Protein AF-A0A0S8J6B7-F1 (afdb_monomer)

Structure (mmCIF, N/CA/C/O backbone):
data_AF-A0A0S8J6B7-F1
#
_entry.id   AF-A0A0S8J6B7-F1
#
loop_
_atom_site.group_PDB
_atom_site.id
_atom_site.type_symbol
_atom_site.label_atom_id
_atom_site.label_alt_id
_atom_site.label_comp_id
_atom_site.label_asym_id
_atom_site.label_entity_id
_atom_site.label_seq_id
_atom_site.pdbx_PDB_ins_code
_atom_site.Cartn_x
_atom_site.Cartn_y
_atom_site.Cartn_z
_atom_site.occupancy
_atom_site.B_iso_or_equiv
_atom_site.auth_seq_id
_atom_site.auth_comp_id
_atom_site.auth_asym_id
_atom_site.auth_atom_id
_atom_site.pdbx_PDB_model_num
ATOM 1 N N . MET A 1 1 ? 0.175 25.266 -15.528 1.00 64.94 1 MET A N 1
ATOM 2 C CA . MET A 1 1 ? -0.159 24.863 -14.143 1.00 64.94 1 MET A CA 1
ATOM 3 C C . MET A 1 1 ? -0.024 23.353 -14.041 1.00 64.94 1 MET A C 1
ATOM 5 O O . MET A 1 1 ? -0.430 22.676 -14.978 1.00 64.94 1 MET A O 1
ATOM 9 N N . ALA A 1 2 ? 0.593 22.839 -12.977 1.00 78.06 2 ALA A N 1
ATOM 10 C CA . ALA A 1 2 ? 0.766 21.400 -12.787 1.00 78.06 2 ALA A CA 1
ATOM 11 C C . ALA A 1 2 ? -0.578 20.737 -12.440 1.00 78.06 2 ALA A C 1
ATOM 13 O O . ALA A 1 2 ? -1.339 21.268 -11.633 1.00 78.06 2 ALA A O 1
ATOM 14 N N . ASN A 1 3 ? -0.880 19.595 -13.061 1.00 87.12 3 ASN A N 1
ATOM 15 C CA . ASN A 1 3 ? -2.060 18.803 -12.715 1.00 87.12 3 ASN A CA 1
ATOM 16 C C . ASN A 1 3 ? -1.804 18.072 -11.391 1.00 87.12 3 ASN A C 1
ATOM 18 O O . ASN A 1 3 ? -0.805 17.366 -11.275 1.00 87.12 3 ASN A O 1
ATOM 22 N N . ALA A 1 4 ? -2.705 18.225 -10.422 1.00 89.88 4 ALA A N 1
ATOM 23 C CA . ALA A 1 4 ? -2.655 17.494 -9.160 1.00 89.88 4 ALA A CA 1
ATOM 24 C C . ALA A 1 4 ? -3.497 16.213 -9.247 1.00 89.88 4 ALA A C 1
ATOM 26 O O . ALA A 1 4 ? -4.616 16.231 -9.771 1.00 89.88 4 ALA A O 1
ATOM 27 N N . TYR A 1 5 ? -2.963 15.121 -8.706 1.00 91.81 5 TYR A N 1
ATOM 28 C CA . TYR A 1 5 ? -3.611 13.815 -8.673 1.00 91.81 5 TYR A CA 1
ATOM 29 C C . TYR A 1 5 ? -3.682 13.302 -7.238 1.00 91.81 5 TYR A C 1
ATOM 31 O O . TYR A 1 5 ? -2.745 13.484 -6.465 1.00 91.81 5 TYR A O 1
ATOM 39 N N . THR A 1 6 ? -4.792 12.661 -6.886 1.00 91.69 6 THR A N 1
ATOM 40 C CA . THR A 1 6 ? -4.996 12.027 -5.578 1.00 91.69 6 THR A CA 1
ATOM 41 C C . THR A 1 6 ? -5.448 10.592 -5.789 1.00 91.69 6 THR A C 1
ATOM 43 O O . THR A 1 6 ? -6.327 10.366 -6.623 1.00 91.69 6 THR A O 1
ATOM 46 N N . LEU A 1 7 ? -4.871 9.635 -5.057 1.00 92.19 7 LEU A N 1
ATOM 47 C CA . LEU A 1 7 ? -5.315 8.245 -5.134 1.00 92.19 7 LEU A CA 1
ATOM 48 C C . LEU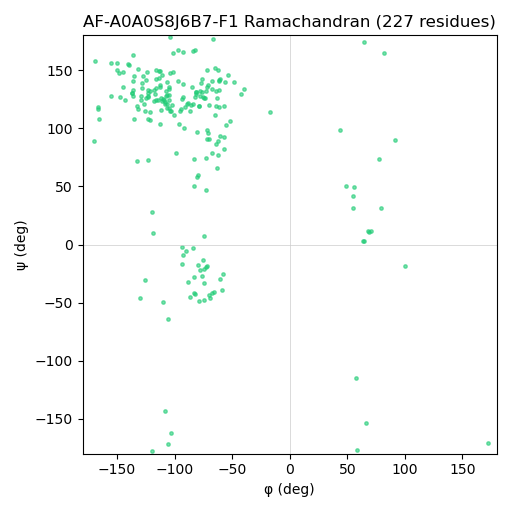 A 1 7 ? -6.779 8.151 -4.684 1.00 92.19 7 LEU A C 1
ATOM 50 O O . LEU A 1 7 ? -7.163 8.756 -3.685 1.00 92.19 7 LEU A O 1
ATOM 54 N N . TYR A 1 8 ? -7.592 7.447 -5.465 1.00 92.12 8 TYR A N 1
ATOM 55 C CA . TYR A 1 8 ? -9.026 7.299 -5.229 1.00 92.12 8 TYR A CA 1
ATOM 56 C C . TYR A 1 8 ? -9.389 5.877 -4.810 1.00 92.12 8 TYR A C 1
ATOM 58 O O . TYR A 1 8 ? -10.090 5.694 -3.815 1.00 92.12 8 TYR A O 1
ATOM 66 N N . ALA A 1 9 ? -8.900 4.893 -5.560 1.00 92.94 9 ALA A N 1
ATOM 67 C CA . ALA A 1 9 ? -9.212 3.491 -5.348 1.00 92.94 9 ALA A CA 1
ATOM 68 C C . ALA A 1 9 ? -8.047 2.597 -5.782 1.00 92.94 9 ALA A C 1
ATOM 70 O O . ALA A 1 9 ? -7.241 2.985 -6.635 1.00 92.94 9 ALA A O 1
ATOM 71 N N . ILE A 1 10 ? -7.998 1.404 -5.200 1.00 93.50 10 ILE A N 1
ATOM 72 C CA . ILE A 1 10 ? -7.139 0.297 -5.621 1.00 93.50 10 ILE A CA 1
ATOM 73 C C . ILE A 1 10 ? -8.072 -0.823 -6.064 1.00 93.50 10 ILE A C 1
ATOM 75 O O . ILE A 1 10 ? -8.946 -1.215 -5.295 1.00 93.50 10 ILE A O 1
ATOM 79 N N . ALA A 1 11 ? -7.915 -1.306 -7.291 1.00 92.38 11 ALA A N 1
ATOM 80 C CA . ALA A 1 11 ? -8.709 -2.398 -7.831 1.00 92.38 11 ALA A CA 1
ATOM 81 C C . ALA A 1 11 ? -7.832 -3.610 -8.126 1.00 92.38 11 ALA A C 1
ATOM 83 O O . ALA A 1 11 ? -6.709 -3.466 -8.613 1.00 92.38 11 ALA A O 1
ATOM 84 N N . VAL A 1 12 ? -8.376 -4.792 -7.867 1.00 91.12 12 VAL A N 1
ATOM 85 C CA . VAL A 1 12 ? -7.768 -6.076 -8.202 1.00 91.12 12 VAL A CA 1
ATOM 86 C C . VAL A 1 12 ? -8.862 -6.943 -8.802 1.00 91.12 12 VAL A C 1
ATOM 88 O O . VAL A 1 12 ? -9.807 -7.330 -8.120 1.00 91.12 12 VAL A O 1
ATOM 91 N N . GLY A 1 13 ? -8.793 -7.173 -10.113 1.00 87.44 13 GLY A N 1
ATOM 92 C CA . GLY A 1 13 ? -9.901 -7.789 -10.840 1.00 87.44 13 GLY A CA 1
ATOM 93 C C . GLY A 1 13 ? -11.200 -6.985 -10.687 1.00 87.44 13 GLY A C 1
ATOM 94 O O . GLY A 1 13 ? -11.295 -5.854 -11.165 1.00 87.44 13 GLY A O 1
ATOM 95 N N . THR A 1 14 ? -12.207 -7.577 -10.042 1.00 86.12 14 THR A N 1
ATOM 96 C CA . THR A 1 14 ? -13.510 -6.940 -9.773 1.00 86.12 14 THR A CA 1
ATOM 97 C C . THR A 1 14 ? -13.598 -6.256 -8.414 1.00 86.12 14 THR A C 1
ATOM 99 O O . THR A 1 14 ? -14.501 -5.443 -8.206 1.00 86.12 14 THR A O 1
ATOM 102 N N . ASP A 1 15 ? -12.689 -6.574 -7.498 1.00 89.81 15 ASP A N 1
ATOM 103 C CA . ASP A 1 15 ? -12.720 -6.064 -6.135 1.00 89.81 15 ASP A CA 1
ATOM 104 C C . ASP A 1 15 ? -12.041 -4.700 -6.071 1.00 89.81 15 ASP A C 1
ATOM 106 O O . ASP A 1 15 ? -10.983 -4.472 -6.663 1.00 89.81 15 ASP A O 1
ATOM 110 N N . VAL A 1 16 ? -12.669 -3.761 -5.363 1.00 91.50 16 VAL A N 1
ATOM 111 C CA . VAL A 1 16 ? -12.216 -2.369 -5.306 1.00 91.50 16 VAL A CA 1
ATOM 112 C C . VAL A 1 16 ? -12.169 -1.890 -3.863 1.00 91.50 16 VAL A C 1
ATOM 114 O O . VAL A 1 16 ? -13.197 -1.734 -3.203 1.00 91.50 16 VAL A O 1
ATOM 117 N N . ILE A 1 17 ? -10.966 -1.560 -3.399 1.00 91.94 17 ILE A N 1
ATOM 118 C CA . ILE A 1 17 ? -10.742 -0.858 -2.138 1.00 91.94 17 ILE A CA 1
ATOM 119 C C . ILE A 1 17 ? -10.901 0.643 -2.385 1.00 91.94 17 ILE A C 1
ATOM 121 O O . ILE A 1 17 ? -10.170 1.255 -3.170 1.00 91.94 17 ILE A O 1
ATOM 125 N N . LYS A 1 18 ? -11.848 1.250 -1.669 1.00 92.00 18 LYS A N 1
ATOM 126 C CA . LYS A 1 18 ? -12.105 2.698 -1.660 1.00 92.00 18 LYS A CA 1
ATOM 127 C C . LYS A 1 18 ? -11.609 3.329 -0.354 1.00 92.00 18 LYS A C 1
ATOM 129 O O . LYS A 1 18 ? -10.949 2.680 0.452 1.00 92.00 18 LYS A O 1
ATOM 134 N N . GLN A 1 19 ? -11.942 4.608 -0.150 1.00 92.44 19 GLN A N 1
ATOM 135 C CA . GLN A 1 19 ? -11.689 5.357 1.092 1.00 92.44 19 GLN A CA 1
ATOM 136 C C . GLN A 1 19 ? -10.215 5.352 1.520 1.00 92.44 19 GLN A C 1
ATOM 138 O O . GLN A 1 19 ? -9.879 5.211 2.695 1.00 92.44 19 GLN A O 1
ATOM 143 N N . ILE A 1 20 ? -9.331 5.523 0.540 1.00 93.50 20 ILE A N 1
ATOM 144 C CA . ILE A 1 20 ? -7.896 5.575 0.786 1.00 93.50 20 ILE A CA 1
ATOM 145 C C . ILE A 1 20 ? -7.545 6.962 1.325 1.00 93.50 20 ILE A C 1
ATOM 147 O O . ILE A 1 20 ? -7.781 7.976 0.666 1.00 93.50 20 ILE A O 1
ATOM 151 N N . SER A 1 21 ? -7.011 7.006 2.543 1.00 92.88 21 SER A N 1
ATOM 152 C CA . SER A 1 21 ? -6.666 8.246 3.242 1.00 92.88 21 SER A CA 1
ATOM 153 C C . SER A 1 21 ? -5.253 8.715 2.913 1.00 92.88 21 SER A C 1
ATOM 155 O O . SER A 1 21 ? -4.990 9.917 2.853 1.00 92.88 21 SER A O 1
ATOM 157 N N . SER A 1 22 ? -4.341 7.776 2.666 1.00 93.38 22 SER A N 1
ATOM 158 C CA . SER A 1 22 ? -2.961 8.073 2.311 1.00 93.38 22 SER A CA 1
ATOM 159 C C . SER A 1 22 ? -2.419 7.049 1.321 1.00 93.38 22 SER A C 1
ATOM 161 O O . SER A 1 22 ? -2.811 5.884 1.325 1.00 93.38 22 SER A O 1
ATOM 163 N N . CYS A 1 23 ? -1.520 7.504 0.451 1.00 94.50 23 CYS A N 1
ATOM 164 C CA . CYS A 1 23 ? -0.735 6.640 -0.414 1.00 94.50 23 CYS A CA 1
ATOM 165 C C . CYS A 1 23 ? 0.655 7.229 -0.585 1.00 94.50 23 CYS A C 1
ATOM 167 O O . CYS A 1 23 ? 0.808 8.422 -0.858 1.00 94.50 23 CYS A O 1
ATOM 169 N N . ARG A 1 24 ? 1.663 6.372 -0.479 1.00 95.06 24 ARG A N 1
ATOM 170 C CA . ARG A 1 24 ? 3.055 6.698 -0.749 1.00 95.06 24 ARG A CA 1
ATOM 171 C C . ARG A 1 24 ? 3.626 5.657 -1.694 1.00 95.06 24 ARG A C 1
ATOM 173 O O . ARG A 1 24 ? 3.544 4.466 -1.425 1.00 95.06 24 ARG A O 1
ATOM 180 N N . ILE A 1 25 ? 4.225 6.137 -2.774 1.00 93.94 25 ILE A N 1
ATOM 181 C CA . ILE A 1 25 ? 4.941 5.309 -3.738 1.00 93.94 25 ILE A CA 1
ATOM 182 C C . ILE A 1 25 ? 6.423 5.594 -3.548 1.00 93.94 25 ILE A C 1
ATOM 184 O O . ILE A 1 25 ? 6.844 6.750 -3.630 1.00 93.94 25 ILE A O 1
ATOM 188 N N . ASP A 1 26 ? 7.189 4.550 -3.271 1.00 94.62 26 ASP A N 1
ATOM 189 C CA . ASP A 1 26 ? 8.642 4.572 -3.293 1.00 94.62 26 ASP A CA 1
ATOM 190 C C . ASP A 1 26 ? 9.106 3.810 -4.539 1.00 94.62 26 ASP A C 1
ATOM 192 O O . ASP A 1 26 ? 8.782 2.630 -4.668 1.00 94.62 26 ASP A O 1
ATOM 196 N N . PRO A 1 27 ? 9.793 4.457 -5.494 1.00 89.00 27 PRO A N 1
ATOM 197 C CA . PRO A 1 27 ? 10.211 3.788 -6.717 1.00 89.00 27 PRO A CA 1
ATOM 198 C C . PRO A 1 27 ? 11.347 2.776 -6.494 1.00 89.00 27 PRO A C 1
ATOM 200 O O . PRO A 1 27 ? 11.558 1.937 -7.366 1.00 89.00 27 PRO A O 1
ATOM 203 N N . GLY A 1 28 ? 12.086 2.848 -5.377 1.00 89.81 28 GLY A N 1
ATOM 204 C CA . GLY A 1 28 ? 13.137 1.875 -5.053 1.00 89.81 28 GLY A CA 1
ATOM 205 C C . GLY A 1 28 ? 14.208 1.706 -6.140 1.00 89.81 28 GLY A C 1
ATOM 206 O O . GLY A 1 28 ? 14.721 0.605 -6.335 1.00 89.81 28 GLY A O 1
ATOM 207 N N . ILE A 1 29 ? 14.506 2.769 -6.897 1.00 90.56 29 ILE A N 1
ATOM 208 C CA . ILE A 1 29 ? 15.448 2.730 -8.022 1.00 90.56 29 ILE A CA 1
ATOM 209 C C . ILE A 1 29 ? 16.881 2.857 -7.502 1.00 90.56 29 ILE A C 1
ATOM 211 O O . ILE A 1 29 ? 17.212 3.822 -6.811 1.00 90.56 29 ILE A O 1
ATOM 215 N N . GLN A 1 30 ? 17.741 1.919 -7.895 1.00 88.44 30 GLN A N 1
ATOM 216 C CA . GLN A 1 30 ? 19.188 1.999 -7.700 1.00 88.44 30 GLN A CA 1
ATOM 217 C C . GLN A 1 30 ? 19.877 2.210 -9.046 1.00 88.44 30 GLN A C 1
ATOM 219 O O . GLN A 1 30 ? 19.685 1.430 -9.980 1.00 88.44 30 GLN A O 1
ATOM 224 N N . GLU A 1 31 ? 20.684 3.261 -9.143 1.00 91.69 31 GLU A N 1
ATOM 225 C CA . GLU A 1 31 ? 21.453 3.596 -10.339 1.00 91.69 31 GLU A CA 1
ATOM 226 C C . GLU A 1 31 ? 22.928 3.243 -10.132 1.00 91.69 31 GLU A C 1
ATOM 228 O O . GLU A 1 31 ? 23.514 3.529 -9.086 1.00 91.69 31 GLU A O 1
ATOM 233 N N . MET A 1 32 ? 23.527 2.624 -11.144 1.00 92.12 32 MET A N 1
ATOM 234 C CA . MET A 1 32 ? 24.956 2.388 -11.234 1.00 92.12 32 MET A CA 1
ATOM 235 C C . MET A 1 32 ? 25.552 3.402 -12.200 1.00 92.12 32 MET A C 1
ATOM 237 O O . MET A 1 32 ? 25.209 3.442 -13.382 1.00 92.12 32 MET A O 1
ATOM 241 N N . LEU A 1 33 ? 26.476 4.200 -11.677 1.00 90.38 33 LEU A N 1
ATOM 242 C CA . LEU A 1 33 ? 27.240 5.178 -12.432 1.00 90.38 33 LEU A CA 1
ATOM 243 C C . LEU A 1 33 ? 28.691 4.707 -12.486 1.00 90.38 33 LEU A C 1
ATOM 245 O O . LEU A 1 33 ? 29.290 4.426 -11.447 1.00 90.38 33 LEU A O 1
ATOM 249 N N . VAL A 1 34 ? 29.247 4.602 -13.689 1.00 94.00 34 VAL A N 1
ATOM 250 C CA . VAL A 1 34 ? 30.650 4.239 -13.908 1.00 94.00 34 VAL A CA 1
ATOM 251 C C . VAL A 1 34 ? 31.314 5.339 -14.730 1.00 94.00 34 VAL A C 1
ATOM 253 O O . VAL A 1 34 ? 30.826 5.710 -15.801 1.00 94.00 34 VAL A O 1
ATOM 256 N N . SER A 1 35 ? 32.435 5.851 -14.226 1.00 92.75 35 SER A N 1
ATOM 257 C CA . SER A 1 35 ? 33.303 6.802 -14.919 1.00 92.75 35 SER A CA 1
ATOM 258 C C . SER A 1 35 ? 34.665 6.177 -15.227 1.00 92.75 35 SER A C 1
ATOM 260 O O . SER A 1 35 ? 35.188 5.372 -14.453 1.00 92.75 35 SER A O 1
ATOM 262 N N . GLY A 1 36 ? 35.216 6.524 -16.392 1.00 89.31 36 GLY A N 1
ATOM 263 C CA . GLY A 1 36 ? 36.561 6.143 -16.819 1.00 89.31 36 GLY A CA 1
ATOM 264 C C . GLY A 1 36 ? 37.646 7.079 -16.276 1.00 89.31 36 GLY A C 1
ATOM 265 O O . GLY A 1 36 ? 37.357 8.167 -15.771 1.00 89.31 36 GLY A O 1
ATOM 266 N N . ASP A 1 37 ? 38.908 6.650 -16.388 1.00 84.38 37 ASP A N 1
ATOM 267 C CA . ASP A 1 37 ? 40.091 7.354 -15.879 1.00 84.38 37 ASP A CA 1
ATOM 268 C C . ASP A 1 37 ? 40.142 8.820 -16.341 1.00 84.38 37 ASP A C 1
ATOM 270 O O . ASP A 1 37 ? 40.489 9.125 -17.482 1.00 84.38 37 ASP A O 1
ATOM 274 N N . SER A 1 38 ? 39.858 9.734 -15.405 1.00 79.94 38 SER A N 1
ATOM 275 C CA . SER A 1 38 ? 39.851 11.200 -15.548 1.00 79.94 38 SER A CA 1
ATOM 276 C C . SER A 1 38 ? 38.728 11.827 -16.385 1.00 79.94 38 SER A C 1
ATOM 278 O O . SER A 1 38 ? 38.770 13.033 -16.638 1.00 79.94 38 SER A O 1
ATOM 280 N N . SER A 1 39 ? 37.689 11.067 -16.744 1.00 86.62 39 SER A N 1
ATOM 281 C CA . SER A 1 39 ? 36.483 11.666 -17.322 1.00 86.62 39 SER A CA 1
ATOM 282 C C . SER A 1 39 ? 35.753 12.517 -16.278 1.00 86.62 39 SER A C 1
ATOM 284 O O . SER A 1 39 ? 35.566 12.101 -15.133 1.00 86.62 39 SER A O 1
ATOM 286 N N . LEU A 1 40 ? 35.341 13.723 -16.676 1.00 86.12 40 LEU A N 1
ATOM 287 C CA . LEU A 1 40 ? 34.487 14.595 -15.862 1.00 86.12 40 LEU A CA 1
ATOM 288 C C . LEU A 1 40 ? 33.030 14.100 -15.824 1.00 86.12 40 LEU A C 1
ATOM 290 O O . LEU A 1 40 ? 32.309 14.434 -14.886 1.00 86.12 40 LEU A O 1
ATOM 294 N N . ASP A 1 41 ? 32.631 13.289 -16.808 1.00 92.19 41 ASP A N 1
ATOM 295 C CA . ASP A 1 41 ? 31.280 12.756 -16.968 1.00 92.19 41 ASP A CA 1
ATOM 296 C C . ASP A 1 41 ? 31.257 11.228 -16.784 1.00 92.19 41 ASP A C 1
ATOM 298 O O . ASP A 1 41 ? 32.217 10.524 -17.117 1.00 92.19 41 ASP A O 1
ATOM 302 N N . ASN A 1 42 ? 30.138 10.697 -16.283 1.00 88.62 42 ASN A N 1
ATOM 303 C CA . ASN A 1 42 ? 29.918 9.252 -16.222 1.00 88.62 42 ASN A CA 1
ATOM 304 C C . ASN A 1 42 ? 29.709 8.711 -17.640 1.00 88.62 42 ASN A C 1
ATOM 306 O O . ASN A 1 42 ? 28.769 9.102 -18.329 1.00 88.62 42 ASN A O 1
ATOM 310 N N . GLU A 1 43 ? 30.574 7.795 -18.066 1.00 91.31 43 GLU A N 1
ATOM 311 C CA . GLU A 1 43 ? 30.507 7.187 -19.399 1.00 91.31 43 GLU A CA 1
ATOM 312 C C .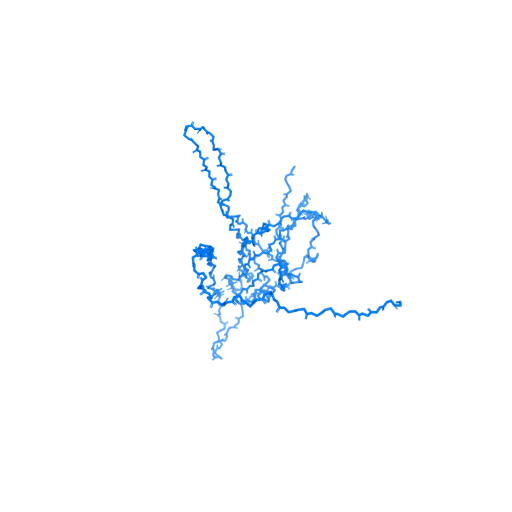 GLU A 1 43 ? 29.420 6.110 -19.481 1.00 91.31 43 GLU A C 1
ATOM 314 O O . GLU A 1 43 ? 28.921 5.794 -20.562 1.00 91.31 43 GLU A O 1
ATOM 319 N N . HIS A 1 44 ? 29.027 5.553 -18.336 1.00 91.12 44 HIS A N 1
ATOM 320 C CA . HIS A 1 44 ? 27.959 4.576 -18.245 1.00 91.12 44 HIS A CA 1
ATOM 321 C C . HIS A 1 44 ? 27.043 4.889 -17.065 1.00 91.12 44 HIS A C 1
ATOM 323 O O . HIS A 1 44 ? 27.491 5.028 -15.926 1.00 91.12 44 HIS A O 1
ATOM 329 N N . ALA A 1 45 ? 25.748 4.955 -17.354 1.00 93.31 45 ALA A N 1
ATOM 330 C CA . ALA A 1 45 ? 24.681 5.002 -16.372 1.00 93.31 45 ALA A CA 1
ATOM 331 C C . ALA A 1 45 ? 23.711 3.861 -16.683 1.00 93.31 45 ALA A C 1
ATOM 333 O O . ALA A 1 45 ? 23.248 3.722 -17.819 1.00 93.31 45 ALA A O 1
ATOM 334 N N . SER A 1 46 ? 23.426 3.020 -15.695 1.00 92.81 46 SER A N 1
ATOM 335 C CA . SER A 1 46 ? 22.435 1.952 -15.815 1.00 92.81 46 SER A CA 1
ATOM 336 C C . SER A 1 46 ? 21.609 1.816 -14.543 1.00 92.81 46 SER A C 1
ATOM 338 O O . SER A 1 46 ? 22.037 2.178 -13.451 1.00 92.81 46 SER A O 1
ATOM 340 N N . LEU A 1 47 ? 20.391 1.297 -14.684 1.00 88.62 47 LEU A N 1
ATOM 341 C CA . LEU A 1 47 ? 19.525 0.979 -13.553 1.00 88.62 47 LEU A CA 1
ATOM 342 C C . LEU A 1 47 ? 19.877 -0.429 -13.075 1.00 88.62 47 LEU A C 1
ATOM 344 O O . LEU A 1 47 ? 19.708 -1.392 -13.820 1.00 88.62 47 LEU A O 1
ATOM 348 N N . GLN A 1 48 ? 20.393 -0.538 -11.854 1.00 87.88 48 GLN A N 1
ATOM 349 C CA . GLN A 1 48 ? 20.867 -1.798 -11.290 1.00 87.88 48 GLN A CA 1
ATOM 350 C C . GLN A 1 48 ? 19.706 -2.664 -10.798 1.00 87.88 48 GLN A C 1
ATOM 352 O O . GLN A 1 48 ? 19.633 -3.844 -11.135 1.00 87.88 48 GLN A O 1
ATOM 357 N N . THR A 1 49 ? 18.797 -2.067 -10.027 1.00 85.75 49 THR A N 1
ATOM 358 C CA . THR A 1 49 ? 17.624 -2.747 -9.468 1.00 85.75 49 THR A CA 1
ATOM 359 C C . THR A 1 49 ? 16.472 -1.753 -9.341 1.00 85.75 49 THR A C 1
ATOM 361 O O . THR A 1 49 ? 16.689 -0.560 -9.107 1.00 85.75 49 THR A O 1
ATOM 364 N N . GLN A 1 50 ? 15.247 -2.247 -9.501 1.00 88.81 50 GLN A N 1
ATOM 365 C CA . GLN A 1 50 ? 14.019 -1.521 -9.195 1.00 88.81 50 GLN A CA 1
ATOM 366 C C . GLN A 1 50 ? 13.190 -2.376 -8.235 1.00 88.81 50 GLN A C 1
ATOM 368 O O . GLN A 1 50 ? 12.742 -3.457 -8.615 1.00 88.81 50 GLN A O 1
ATOM 373 N N . GLU A 1 51 ? 12.988 -1.893 -7.010 1.00 90.19 51 GLU A N 1
ATOM 374 C CA . GLU A 1 51 ? 12.134 -2.534 -5.998 1.00 90.19 51 GLU A CA 1
ATOM 375 C C . GLU A 1 51 ? 11.053 -1.549 -5.535 1.00 90.19 51 GLU A C 1
ATOM 377 O O . GLU A 1 51 ? 11.148 -0.988 -4.439 1.00 90.19 51 GLU A O 1
ATOM 382 N N . PRO A 1 52 ? 10.042 -1.259 -6.371 1.00 93.62 52 PRO A N 1
ATOM 383 C CA . PRO A 1 52 ? 9.036 -0.293 -5.991 1.00 93.62 52 PRO A CA 1
ATOM 384 C C . PRO A 1 52 ? 8.131 -0.839 -4.886 1.00 93.62 52 PRO A C 1
ATOM 386 O O . PRO A 1 52 ? 7.654 -1.976 -4.938 1.00 93.62 52 PRO A O 1
ATOM 389 N N . ILE A 1 53 ? 7.839 0.016 -3.910 1.00 94.31 53 ILE A N 1
ATOM 390 C CA . ILE A 1 53 ? 6.933 -0.279 -2.802 1.00 94.31 53 ILE A CA 1
ATOM 391 C C . ILE A 1 53 ? 5.830 0.772 -2.786 1.00 94.31 53 ILE A C 1
ATOM 393 O O . ILE A 1 53 ? 6.092 1.978 -2.739 1.00 94.31 53 ILE A O 1
ATOM 397 N N . VAL A 1 54 ? 4.580 0.321 -2.769 1.00 95.38 54 VAL A N 1
ATOM 398 C CA . VAL A 1 54 ? 3.417 1.185 -2.577 1.00 95.38 54 VAL A CA 1
ATOM 399 C C . VAL A 1 54 ? 2.817 0.914 -1.207 1.00 95.38 54 VAL A C 1
ATOM 401 O O . VAL A 1 54 ? 2.475 -0.214 -0.875 1.00 95.38 54 VAL A O 1
ATOM 404 N N . ARG A 1 55 ? 2.679 1.959 -0.396 1.00 95.81 55 ARG A N 1
ATOM 405 C CA . ARG A 1 55 ? 2.024 1.901 0.915 1.00 95.81 55 ARG A CA 1
ATOM 406 C C . ARG A 1 55 ? 0.751 2.711 0.868 1.00 95.81 55 ARG A C 1
ATOM 408 O O . ARG A 1 55 ? 0.770 3.834 0.362 1.00 95.81 55 ARG A O 1
ATOM 415 N N . PHE A 1 56 ? -0.325 2.175 1.419 1.00 96.19 56 PHE A N 1
ATOM 416 C CA . PHE A 1 56 ? -1.600 2.871 1.490 1.00 96.19 56 PHE A CA 1
ATOM 417 C C . PHE A 1 56 ? -2.287 2.610 2.826 1.00 96.19 56 PHE A C 1
ATOM 419 O O . PHE A 1 56 ? -2.069 1.581 3.460 1.00 96.19 56 PHE A O 1
ATOM 426 N N . THR A 1 57 ? -3.148 3.542 3.220 1.00 96.25 57 THR A N 1
ATOM 427 C CA . THR A 1 57 ? -4.000 3.414 4.406 1.00 96.25 57 THR A CA 1
ATOM 428 C C . THR A 1 57 ? -5.451 3.563 3.977 1.00 96.25 57 THR A C 1
ATOM 430 O O . THR A 1 57 ? -5.781 4.502 3.248 1.00 96.25 57 THR A O 1
ATOM 433 N N . THR A 1 58 ? -6.332 2.672 4.426 1.00 95.31 58 THR A N 1
ATOM 434 C CA . THR A 1 58 ? -7.773 2.740 4.131 1.00 95.31 58 THR A CA 1
ATOM 435 C C . THR A 1 58 ? -8.622 2.574 5.388 1.00 95.31 58 THR A C 1
ATOM 437 O O . THR A 1 58 ? -8.212 1.925 6.348 1.00 95.31 58 THR A O 1
ATOM 440 N N . THR A 1 59 ? -9.812 3.178 5.385 1.00 95.75 59 THR A N 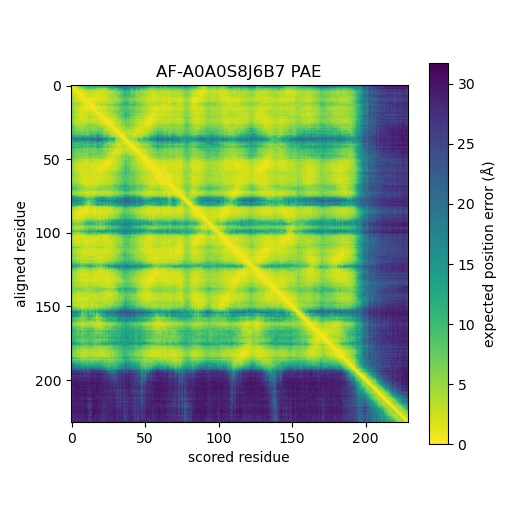1
ATOM 441 C CA . THR A 1 59 ? -10.850 2.952 6.408 1.00 95.75 59 THR A CA 1
ATOM 442 C C . THR A 1 59 ? -11.838 1.849 6.015 1.00 95.75 59 THR A C 1
ATOM 444 O O . THR A 1 59 ? -12.660 1.444 6.835 1.00 95.75 59 THR A O 1
ATOM 447 N N . ALA A 1 60 ? -11.783 1.369 4.767 1.00 93.94 60 ALA A N 1
ATOM 448 C CA . ALA A 1 60 ? -12.625 0.290 4.257 1.00 93.94 60 ALA A CA 1
ATOM 449 C C . ALA A 1 60 ? -12.032 -1.081 4.630 1.00 93.94 60 ALA A C 1
ATOM 451 O O . ALA A 1 60 ? -11.397 -1.748 3.812 1.00 93.94 60 ALA A O 1
ATOM 452 N N . ILE A 1 61 ? -12.158 -1.446 5.909 1.00 94.06 61 ILE A N 1
ATOM 453 C CA . ILE A 1 61 ? -11.475 -2.609 6.496 1.00 94.06 61 ILE A CA 1
ATOM 454 C C . ILE A 1 61 ? -11.993 -3.934 5.943 1.00 94.06 61 ILE A C 1
ATOM 456 O O . ILE A 1 61 ? -11.177 -4.809 5.672 1.00 94.06 61 ILE A O 1
ATOM 460 N N . THR A 1 62 ? -13.304 -4.097 5.762 1.00 93.88 62 THR A N 1
ATOM 461 C CA . THR A 1 62 ? -13.853 -5.365 5.262 1.00 93.88 62 THR A CA 1
ATOM 462 C C . THR A 1 62 ? -13.465 -5.546 3.808 1.00 93.88 62 THR A C 1
ATOM 464 O O . THR A 1 62 ? -12.905 -6.579 3.471 1.00 93.88 62 THR A O 1
ATOM 467 N N . ALA A 1 63 ? -13.602 -4.508 2.975 1.00 92.38 63 ALA A N 1
ATOM 468 C CA . ALA A 1 63 ? -13.149 -4.579 1.585 1.00 92.38 63 ALA A CA 1
ATOM 469 C C . ALA A 1 63 ? -11.643 -4.891 1.472 1.00 92.38 63 ALA A C 1
ATOM 471 O O . ALA A 1 63 ? -11.226 -5.653 0.603 1.00 92.38 63 ALA A O 1
ATOM 472 N N . ALA A 1 64 ? -10.818 -4.317 2.353 1.00 93.00 64 ALA A N 1
ATOM 473 C CA . ALA A 1 64 ? -9.385 -4.587 2.370 1.00 93.00 64 ALA A CA 1
ATOM 474 C C . ALA A 1 64 ? -9.051 -6.011 2.842 1.00 93.00 64 ALA A C 1
ATOM 476 O O . ALA A 1 64 ? -8.200 -6.658 2.241 1.00 93.00 64 ALA A O 1
ATOM 477 N N . LEU A 1 65 ? -9.696 -6.505 3.902 1.00 93.62 65 LEU A N 1
ATOM 478 C CA . LEU A 1 65 ? -9.438 -7.842 4.445 1.00 93.62 65 LEU A CA 1
ATOM 479 C C . LEU A 1 65 ? -10.031 -8.960 3.586 1.00 93.62 65 LEU A C 1
ATOM 481 O O . LEU A 1 65 ? -9.414 -10.017 3.499 1.00 93.62 65 LEU A O 1
ATOM 485 N N . ASP A 1 66 ? -11.171 -8.730 2.939 1.00 93.56 66 ASP A N 1
ATOM 486 C CA . ASP A 1 66 ? -11.771 -9.688 2.007 1.00 93.56 66 ASP A CA 1
ATOM 487 C C . ASP A 1 66 ? -10.873 -9.877 0.781 1.00 93.56 66 ASP A C 1
ATOM 489 O O . ASP A 1 66 ? -10.654 -11.005 0.345 1.00 93.56 66 ASP A O 1
ATOM 493 N N . LEU A 1 67 ? -10.291 -8.783 0.274 1.00 91.62 67 LEU A N 1
ATOM 494 C CA . LEU A 1 67 ? -9.382 -8.837 -0.866 1.00 91.62 67 LEU A CA 1
ATOM 495 C C . LEU A 1 67 ? -8.003 -9.409 -0.501 1.00 91.62 67 LEU A C 1
ATOM 497 O O . LEU A 1 67 ? -7.456 -10.241 -1.220 1.00 91.62 67 LEU A O 1
ATOM 501 N N . LEU A 1 68 ? -7.399 -8.933 0.590 1.00 91.31 68 LEU A N 1
ATOM 502 C CA . LEU A 1 68 ? -6.026 -9.305 0.946 1.00 91.31 68 LEU A CA 1
ATOM 503 C C . LEU A 1 68 ? -5.936 -10.634 1.689 1.00 91.31 68 LEU A C 1
ATOM 505 O O . LEU A 1 68 ? -4.888 -11.282 1.677 1.00 91.31 68 LEU A O 1
ATOM 509 N N . GLY A 1 69 ? -6.993 -11.006 2.405 1.00 91.50 69 GLY A N 1
ATOM 510 C CA . GLY A 1 69 ? -6.923 -12.018 3.445 1.00 91.50 69 GLY A CA 1
ATOM 511 C C . GLY A 1 69 ? -5.914 -11.669 4.548 1.00 91.50 69 GLY A C 1
ATOM 512 O O . GLY A 1 69 ? -5.261 -10.626 4.564 1.00 91.50 69 GLY A O 1
ATOM 513 N N . VAL A 1 70 ? -5.753 -12.590 5.497 1.00 90.25 70 VAL A N 1
ATOM 514 C CA . VAL A 1 70 ? -4.765 -12.457 6.586 1.00 90.25 70 VAL A CA 1
ATOM 515 C C . VAL A 1 70 ? -3.339 -12.747 6.094 1.00 90.25 70 VAL A C 1
ATOM 517 O O . VAL A 1 70 ? -2.379 -12.242 6.664 1.00 90.25 70 VAL A O 1
ATOM 520 N N . GLY A 1 71 ? -3.194 -13.564 5.044 1.00 89.44 71 GLY A N 1
ATOM 521 C CA . GLY A 1 71 ? -1.900 -13.999 4.502 1.00 89.44 71 GLY A CA 1
ATOM 522 C C . GLY A 1 71 ? -1.321 -13.104 3.404 1.00 89.44 71 GLY A C 1
ATOM 523 O O . GLY A 1 71 ? -0.190 -13.335 2.981 1.00 89.44 71 GLY A O 1
ATOM 524 N N . GLY A 1 72 ? -2.073 -12.098 2.955 1.00 91.88 72 GLY A N 1
ATOM 525 C CA . 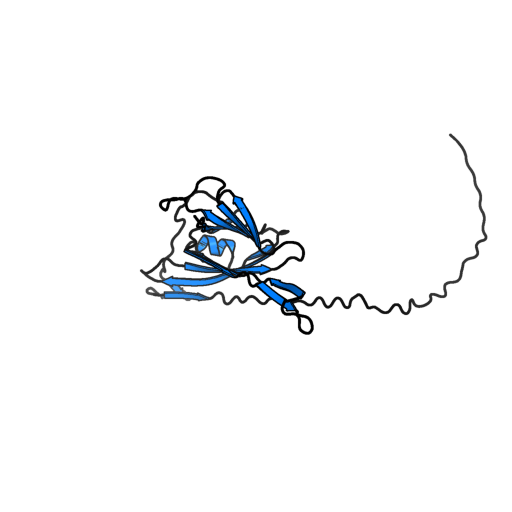GLY A 1 72 ? -1.746 -11.317 1.770 1.00 91.88 72 GLY A CA 1
ATOM 526 C C . GLY A 1 72 ? -2.171 -11.998 0.466 1.00 91.88 72 GLY A C 1
ATOM 527 O O . GLY A 1 72 ? -2.457 -13.195 0.408 1.00 91.88 72 GLY A O 1
ATOM 528 N N . LEU A 1 73 ? -2.186 -11.195 -0.591 1.00 92.19 73 LEU A N 1
ATOM 529 C CA . LEU A 1 73 ? -2.565 -11.554 -1.943 1.00 92.19 73 LEU A CA 1
ATOM 530 C C . LEU A 1 73 ? -1.334 -11.532 -2.851 1.00 92.19 73 LEU A C 1
ATOM 532 O O . LEU A 1 73 ? -0.652 -10.511 -2.981 1.00 92.19 73 LEU A O 1
ATOM 536 N N . VAL A 1 74 ? -1.072 -12.664 -3.502 1.00 92.06 74 VAL A N 1
ATOM 537 C CA . VAL A 1 74 ? -0.084 -12.745 -4.581 1.00 92.06 74 VAL A CA 1
ATOM 538 C C . VAL A 1 74 ? -0.700 -12.159 -5.847 1.00 92.06 74 VAL A C 1
ATOM 540 O O . VAL A 1 74 ? -1.832 -12.485 -6.212 1.00 92.06 74 VAL A O 1
ATOM 543 N N . ILE A 1 75 ? 0.056 -11.290 -6.505 1.00 90.88 75 ILE A N 1
ATOM 544 C CA . ILE A 1 75 ? -0.332 -10.633 -7.748 1.00 90.88 75 ILE A CA 1
ATOM 545 C C . ILE A 1 75 ? 0.505 -11.253 -8.849 1.00 90.88 75 ILE A C 1
ATOM 547 O O . ILE A 1 75 ? 1.731 -11.189 -8.776 1.00 90.88 75 ILE A O 1
ATOM 551 N N . ASP A 1 76 ? -0.159 -11.840 -9.838 1.00 87.19 76 ASP A N 1
ATOM 552 C CA . ASP A 1 76 ? 0.462 -12.469 -10.997 1.00 87.19 76 ASP A CA 1
ATOM 553 C C . ASP A 1 76 ? -0.407 -12.202 -12.228 1.00 87.19 76 ASP A C 1
ATOM 555 O O . ASP A 1 76 ? -1.593 -12.533 -12.240 1.00 87.19 76 ASP A O 1
ATOM 559 N N . GLU A 1 77 ? 0.190 -11.624 -13.269 1.00 73.50 77 GLU A N 1
ATOM 560 C CA . GLU A 1 77 ? -0.474 -11.275 -14.528 1.00 73.50 77 GLU A CA 1
ATOM 561 C C . GLU A 1 77 ? -1.111 -12.494 -15.224 1.00 73.50 77 GLU A C 1
ATOM 563 O O . GLU A 1 77 ? -2.079 -12.341 -15.965 1.00 73.50 77 GLU A O 1
ATOM 568 N N . ALA A 1 78 ? -0.603 -13.707 -14.976 1.00 65.81 78 ALA A N 1
ATOM 569 C CA . ALA A 1 78 ? -1.121 -14.945 -15.564 1.00 65.81 78 ALA A CA 1
ATOM 570 C C . ALA A 1 78 ? -2.159 -15.684 -14.689 1.00 65.81 78 ALA A C 1
ATOM 572 O O . ALA A 1 78 ? -2.653 -16.742 -15.096 1.00 65.81 78 ALA A O 1
ATOM 573 N N . GLY A 1 79 ? -2.451 -15.177 -13.486 1.00 61.59 79 GLY A N 1
ATOM 574 C CA . GLY A 1 79 ? -3.273 -15.844 -12.474 1.00 61.59 79 GLY A CA 1
ATOM 575 C C . GLY A 1 79 ? -4.706 -15.314 -12.354 1.00 61.59 79 GLY A C 1
ATOM 576 O O . GLY A 1 79 ? -5.230 -14.642 -13.235 1.00 61.59 79 GLY A O 1
ATOM 577 N N . GLU A 1 80 ? -5.358 -15.621 -11.228 1.00 59.19 80 GLU A N 1
ATOM 578 C CA . GLU A 1 80 ? -6.697 -15.090 -10.906 1.00 59.19 80 GLU A CA 1
ATOM 579 C C . GLU A 1 80 ? -6.663 -13.597 -10.515 1.00 59.19 80 GLU A C 1
ATOM 581 O O . GLU A 1 80 ? -7.669 -12.895 -10.620 1.00 59.19 80 GLU A O 1
ATOM 586 N N . SER A 1 81 ? -5.487 -13.093 -10.131 1.00 68.62 81 SER A N 1
ATOM 587 C CA . SER A 1 81 ? -5.239 -11.700 -9.751 1.00 68.62 81 SER A CA 1
ATOM 588 C C . SER A 1 81 ? -4.622 -10.930 -10.924 1.00 68.62 81 SER A C 1
ATOM 590 O O . SER A 1 81 ? -3.411 -10.725 -10.931 1.00 68.62 81 SER A O 1
ATOM 592 N N . ASN A 1 82 ? -5.439 -10.513 -11.903 1.00 78.62 82 ASN A N 1
ATOM 593 C CA . ASN A 1 82 ? -5.033 -9.772 -13.119 1.00 78.62 82 ASN A CA 1
ATOM 594 C C . ASN A 1 82 ? -4.418 -8.382 -12.829 1.00 78.62 82 ASN A C 1
ATOM 596 O O . ASN A 1 82 ? -4.983 -7.345 -13.186 1.00 78.62 82 ASN A O 1
ATOM 600 N N . GLY A 1 83 ? -3.258 -8.354 -12.181 1.00 86.88 83 GLY A N 1
ATOM 601 C CA . GLY A 1 83 ? -2.588 -7.139 -11.743 1.00 86.88 83 GLY A CA 1
ATOM 602 C C . GLY A 1 83 ? -3.359 -6.347 -10.681 1.00 86.88 83 GLY A C 1
ATOM 603 O O . GLY A 1 83 ? -4.493 -6.654 -10.305 1.00 86.88 83 GLY A O 1
ATOM 604 N N . VAL A 1 84 ? -2.713 -5.293 -10.186 1.00 92.88 84 VAL A N 1
ATOM 605 C CA . VAL A 1 84 ? -3.320 -4.313 -9.277 1.00 92.88 84 VAL A CA 1
ATOM 606 C C . VAL A 1 84 ? -3.326 -2.949 -9.932 1.00 92.88 84 VAL A C 1
ATOM 608 O O . VAL A 1 84 ? -2.278 -2.418 -10.293 1.00 92.88 84 VAL A O 1
ATOM 611 N N . ASP A 1 85 ? -4.509 -2.360 -10.035 1.00 94.06 85 ASP A N 1
ATOM 612 C CA . ASP A 1 85 ? -4.723 -1.051 -10.628 1.00 94.06 85 ASP A CA 1
ATOM 613 C C . ASP A 1 85 ? -4.948 0.007 -9.542 1.00 94.06 85 ASP A C 1
ATOM 615 O O . ASP A 1 85 ? -5.960 0.019 -8.842 1.00 94.06 85 ASP A O 1
ATOM 619 N N . LEU A 1 86 ? -4.025 0.958 -9.433 1.00 94.75 86 LEU A N 1
ATOM 620 C CA . LEU A 1 86 ? -4.168 2.142 -8.595 1.00 94.75 86 LEU A CA 1
ATOM 621 C C . LEU A 1 86 ? -4.716 3.307 -9.423 1.00 94.75 86 LEU A C 1
ATOM 623 O O . LEU A 1 86 ? -4.054 3.813 -10.334 1.00 94.75 86 LEU A O 1
ATOM 627 N N . TYR A 1 87 ? -5.912 3.777 -9.077 1.00 94.50 87 TYR A N 1
ATOM 628 C CA . TYR A 1 87 ? -6.597 4.852 -9.790 1.00 94.50 87 TYR A CA 1
ATOM 629 C C . TYR A 1 87 ? -6.345 6.213 -9.142 1.00 94.50 87 TYR A C 1
ATOM 631 O O . TYR A 1 87 ? -6.803 6.505 -8.035 1.00 94.50 87 TYR A O 1
ATOM 639 N N . PHE A 1 88 ? -5.666 7.091 -9.873 1.00 93.88 88 PHE A N 1
ATOM 640 C CA . PHE A 1 88 ? -5.354 8.457 -9.476 1.00 93.88 88 PHE A CA 1
ATOM 641 C C . PHE A 1 88 ? -6.311 9.448 -10.124 1.00 93.88 88 PHE A C 1
ATOM 643 O O . PHE A 1 88 ? -6.261 9.735 -11.324 1.00 93.88 88 PHE A O 1
ATOM 650 N N . ARG A 1 89 ? -7.154 10.047 -9.289 1.00 91.75 89 ARG A N 1
ATOM 651 C CA . ARG A 1 89 ? -8.153 11.020 -9.703 1.00 91.75 89 ARG A CA 1
ATOM 652 C C . ARG A 1 89 ? -7.524 12.401 -9.862 1.00 91.75 89 ARG A C 1
ATOM 654 O O . ARG A 1 89 ? -6.835 12.901 -8.972 1.00 91.75 89 ARG A O 1
ATOM 661 N N . ARG A 1 90 ? -7.777 13.028 -11.010 1.00 92.50 90 ARG A N 1
ATOM 662 C CA . ARG A 1 90 ? -7.259 14.354 -11.371 1.00 92.50 90 ARG A CA 1
ATOM 663 C C . ARG A 1 90 ? -8.117 15.441 -10.736 1.00 92.50 90 ARG A C 1
ATOM 665 O O . ARG A 1 90 ? -9.338 15.426 -10.875 1.00 92.50 90 ARG A O 1
ATOM 672 N N . ARG A 1 91 ? -7.486 16.417 -10.089 1.00 90.81 91 ARG A N 1
ATOM 673 C CA . ARG A 1 91 ? -8.178 17.597 -9.558 1.00 90.81 91 ARG A CA 1
ATOM 674 C C . ARG A 1 91 ? -8.399 18.628 -10.663 1.00 90.81 91 ARG A C 1
ATOM 676 O O . ARG A 1 91 ? -7.477 18.948 -11.416 1.00 90.81 91 ARG A O 1
ATOM 683 N N . ALA A 1 92 ? -9.628 19.126 -10.757 1.00 89.00 92 ALA A N 1
ATOM 684 C CA . ALA A 1 92 ? -9.974 20.263 -11.598 1.00 89.00 92 ALA A CA 1
ATOM 685 C C . ALA A 1 92 ? -9.648 21.578 -10.871 1.00 89.00 92 ALA A C 1
ATOM 687 O O . ALA A 1 92 ? -9.379 21.605 -9.666 1.00 89.00 92 ALA A O 1
ATOM 688 N N . MET A 1 93 ? -9.674 22.689 -11.607 1.00 85.00 93 MET A N 1
ATOM 689 C CA . MET A 1 93 ? -9.572 24.015 -10.997 1.00 85.00 93 MET A CA 1
ATOM 690 C C . MET A 1 93 ? -10.741 24.250 -10.030 1.00 85.00 93 MET A C 1
ATOM 692 O O . MET A 1 93 ? -11.862 23.824 -10.290 1.00 85.00 93 MET A O 1
ATOM 696 N N . GLY A 1 94 ? -10.474 24.928 -8.910 1.00 84.12 94 GLY A N 1
ATOM 697 C CA . GLY A 1 94 ? -11.501 25.243 -7.909 1.00 84.12 94 GLY A CA 1
ATOM 698 C C . GLY A 1 94 ? -11.865 24.083 -6.976 1.00 84.12 94 GLY A C 1
ATOM 699 O O . GLY A 1 94 ? -13.010 23.991 -6.557 1.00 84.12 94 GLY A O 1
ATOM 700 N N . ALA A 1 95 ? -10.915 23.187 -6.674 1.00 78.44 95 ALA A N 1
ATOM 701 C CA . ALA A 1 95 ? -11.095 22.003 -5.814 1.00 78.44 95 ALA A CA 1
ATOM 702 C C . ALA A 1 95 ? -12.093 20.949 -6.336 1.00 78.44 95 ALA A C 1
ATOM 704 O O . ALA A 1 95 ? -12.305 19.919 -5.690 1.00 78.44 95 ALA A O 1
ATOM 705 N N . GLY A 1 96 ? -12.645 21.171 -7.530 1.00 84.75 96 GLY A N 1
ATOM 706 C CA . GLY A 1 96 ? -13.461 20.205 -8.239 1.00 84.75 96 GLY A CA 1
ATOM 707 C C . GLY A 1 96 ? -12.658 18.991 -8.685 1.00 84.75 96 GLY A C 1
ATOM 708 O O . GLY A 1 96 ? -11.433 18.894 -8.534 1.00 84.75 96 GLY A O 1
ATOM 709 N N . ILE A 1 97 ? -13.371 18.048 -9.274 1.00 85.19 97 ILE A N 1
ATOM 710 C CA . ILE A 1 97 ? -12.777 16.840 -9.806 1.00 85.19 97 ILE A CA 1
ATOM 711 C C . ILE A 1 97 ? -12.986 16.833 -11.311 1.00 85.19 97 ILE A C 1
ATOM 713 O O . ILE A 1 97 ? -14.055 17.208 -11.775 1.00 85.19 97 ILE A O 1
ATOM 717 N N . ALA A 1 98 ? -11.937 16.502 -12.064 1.00 84.88 98 ALA A N 1
ATOM 718 C CA . ALA A 1 98 ? -12.059 16.406 -13.508 1.00 84.88 98 ALA A CA 1
ATOM 719 C C . ALA A 1 98 ? -12.955 15.211 -13.862 1.00 84.88 98 ALA A C 1
ATOM 721 O O . ALA A 1 98 ? -12.870 14.173 -13.206 1.00 84.88 98 ALA A O 1
ATOM 722 N N . ASP A 1 99 ? -13.796 15.375 -14.875 1.00 83.31 99 ASP A N 1
ATOM 723 C CA . ASP A 1 99 ? -14.670 14.315 -15.372 1.00 83.31 99 ASP A CA 1
ATOM 724 C C . ASP A 1 99 ? -14.009 13.538 -16.523 1.00 83.31 99 ASP A C 1
ATOM 726 O O . ASP A 1 99 ? -13.017 13.981 -17.119 1.00 83.31 99 ASP A O 1
ATOM 730 N N . GLY A 1 100 ? -14.585 12.374 -16.838 1.00 83.44 100 GLY A N 1
ATOM 731 C CA . GLY A 1 100 ? -14.224 11.540 -17.986 1.00 83.44 100 GLY A CA 1
ATOM 732 C C . GLY A 1 100 ? -12.824 10.921 -17.920 1.00 83.44 100 GLY A C 1
ATOM 733 O O . GLY A 1 100 ? -12.255 10.715 -16.850 1.00 83.44 100 GLY A O 1
ATOM 734 N N . ASP A 1 101 ? -12.256 10.647 -19.093 1.00 84.88 101 ASP A N 1
ATOM 735 C CA . ASP A 1 101 ? -10.976 9.950 -19.274 1.00 84.88 101 ASP A CA 1
ATOM 736 C C . ASP A 1 101 ? -9.780 10.888 -19.078 1.00 84.88 101 ASP A C 1
ATOM 738 O O . ASP A 1 101 ? -8.962 11.105 -19.970 1.00 84.88 101 ASP A O 1
ATOM 742 N N . SER A 1 102 ? -9.687 11.512 -17.907 1.00 90.94 102 SER A N 1
ATOM 743 C CA . SER A 1 102 ? -8.625 12.473 -17.582 1.00 90.94 102 SER A CA 1
ATOM 744 C C . SER A 1 102 ? -7.753 12.033 -16.405 1.00 90.94 102 SER A C 1
ATOM 746 O O . SER A 1 102 ? -6.941 12.814 -15.893 1.00 90.94 102 SER A O 1
ATOM 748 N N . HIS A 1 103 ? -7.916 10.783 -15.971 1.00 93.50 103 HIS A N 1
ATOM 749 C CA . HIS A 1 103 ? -7.257 10.210 -14.805 1.00 93.50 103 HIS A CA 1
ATOM 750 C C . HIS A 1 103 ? -6.013 9.409 -15.178 1.00 93.50 103 HIS A C 1
ATOM 752 O O . HIS A 1 103 ? -5.743 9.137 -16.351 1.00 93.50 103 HIS A O 1
ATOM 758 N N . VAL A 1 104 ? -5.226 9.081 -14.158 1.00 95.06 104 VAL A N 1
ATOM 759 C CA . VAL A 1 104 ? -4.014 8.273 -14.294 1.00 95.06 104 VAL A CA 1
ATOM 760 C C . VAL A 1 104 ? -4.244 6.948 -13.588 1.00 95.06 104 VAL A C 1
ATOM 762 O O . VAL A 1 104 ? -4.802 6.922 -12.495 1.00 95.06 104 VAL A O 1
ATOM 765 N N . LYS A 1 105 ? -3.810 5.859 -14.211 1.00 94.69 105 LYS A N 1
ATOM 766 C CA . LYS A 1 105 ? -3.819 4.519 -13.634 1.00 94.69 105 LYS A CA 1
ATOM 767 C C . LYS A 1 105 ? -2.385 4.022 -13.526 1.00 94.69 105 LYS A C 1
ATOM 769 O O . LYS A 1 105 ? -1.621 4.177 -14.480 1.00 94.69 105 LYS A O 1
ATOM 774 N N . LEU A 1 106 ? -2.025 3.469 -12.374 1.00 95.06 106 LEU A N 1
ATOM 775 C CA . LEU A 1 106 ? -0.787 2.714 -12.205 1.00 95.06 106 LEU A CA 1
ATOM 776 C C . LEU A 1 106 ? -1.151 1.242 -12.105 1.00 95.06 106 LEU A C 1
ATOM 778 O O . LEU A 1 106 ? -1.899 0.877 -11.206 1.00 95.06 106 LEU A O 1
ATOM 782 N N . THR A 1 107 ? -0.634 0.427 -13.010 1.00 94.12 107 THR A N 1
ATOM 783 C CA . THR A 1 107 ? -0.854 -1.018 -13.011 1.00 94.12 107 THR A CA 1
ATOM 784 C C . THR A 1 107 ? 0.406 -1.706 -12.508 1.00 94.12 107 THR A C 1
ATOM 786 O O . THR A 1 107 ? 1.502 -1.413 -12.989 1.00 94.12 107 THR A O 1
ATOM 789 N N . VAL A 1 108 ? 0.249 -2.584 -11.522 1.00 94.44 108 VAL A N 1
ATOM 790 C CA . VAL A 1 108 ? 1.299 -3.461 -10.998 1.00 94.44 108 VAL A CA 1
ATOM 791 C C . VAL A 1 108 ? 1.039 -4.868 -11.506 1.00 94.44 108 VAL A C 1
ATOM 793 O O . VAL A 1 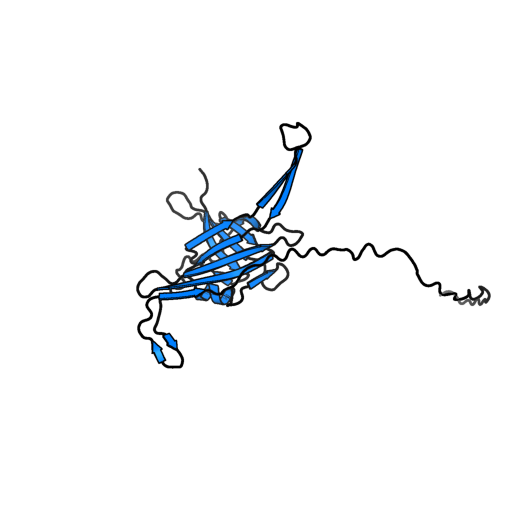108 ? 0.002 -5.446 -11.186 1.00 94.44 108 VAL A O 1
ATOM 796 N N . ASN A 1 109 ? 1.971 -5.407 -12.290 1.00 91.44 109 ASN A N 1
ATOM 797 C CA 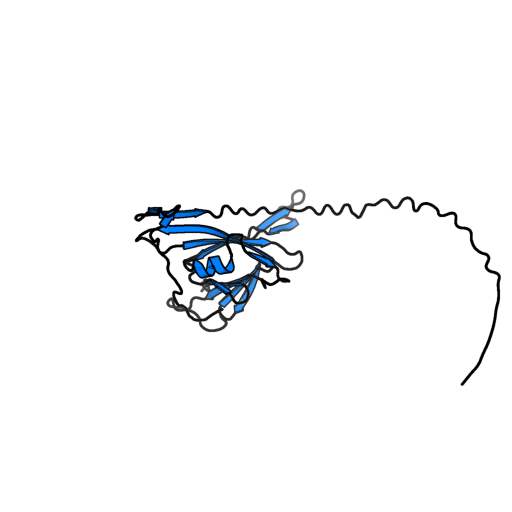. ASN A 1 109 ? 1.791 -6.703 -12.952 1.00 91.44 109 ASN A CA 1
ATOM 798 C C . ASN A 1 109 ? 2.137 -7.884 -12.037 1.00 91.44 109 ASN A C 1
ATOM 800 O O . ASN A 1 109 ? 1.423 -8.880 -12.023 1.00 91.44 109 ASN A O 1
ATOM 804 N N . LEU A 1 110 ? 3.222 -7.767 -11.266 1.00 91.88 110 LEU A N 1
ATOM 805 C CA . LEU A 1 110 ? 3.726 -8.831 -10.401 1.00 91.88 110 LEU A CA 1
ATOM 806 C C . LEU A 1 110 ? 4.116 -8.261 -9.037 1.00 91.88 110 LEU A C 1
ATOM 808 O O . LEU A 1 110 ? 4.813 -7.245 -8.940 1.00 91.88 110 LEU A O 1
ATOM 812 N N . GLY A 1 111 ? 3.688 -8.929 -7.969 1.00 92.00 111 GLY A N 1
ATOM 813 C CA . GLY A 1 111 ? 4.002 -8.485 -6.618 1.00 92.00 111 GLY A CA 1
ATOM 814 C C . GLY A 1 111 ? 3.296 -9.252 -5.509 1.00 92.00 111 GLY A C 1
ATOM 815 O O . GLY A 1 111 ? 2.640 -10.269 -5.727 1.00 92.00 111 GLY A O 1
ATOM 816 N N . LEU A 1 112 ? 3.436 -8.731 -4.295 1.00 92.88 112 LEU A N 1
ATOM 817 C CA . LEU A 1 112 ? 2.739 -9.204 -3.106 1.00 92.88 112 LEU A CA 1
ATOM 818 C C . LEU A 1 112 ? 2.089 -8.012 -2.410 1.00 92.88 112 LEU A C 1
ATOM 820 O O . LEU A 1 112 ? 2.775 -7.055 -2.045 1.00 92.88 112 LEU A O 1
ATOM 824 N N . MET A 1 113 ? 0.781 -8.091 -2.200 1.00 94.56 113 MET A N 1
ATOM 825 C CA . MET A 1 113 ? 0.019 -7.114 -1.430 1.00 94.56 113 MET A CA 1
ATOM 826 C C . MET A 1 113 ? -0.380 -7.729 -0.097 1.00 94.56 113 MET A C 1
ATOM 828 O O . MET A 1 113 ? -0.878 -8.846 -0.065 1.00 94.56 113 MET A O 1
ATOM 832 N N . TYR A 1 114 ? -0.172 -7.037 1.014 1.00 94.81 114 TYR A N 1
ATOM 833 C CA . TYR A 1 114 ? -0.472 -7.597 2.328 1.00 94.81 114 TYR A CA 1
ATOM 834 C C . TYR A 1 114 ? -0.868 -6.518 3.338 1.00 94.81 114 TYR A C 1
ATOM 836 O O . TYR A 1 114 ? -0.408 -5.373 3.239 1.00 94.81 114 TYR A O 1
ATOM 844 N N . PRO A 1 115 ? -1.718 -6.862 4.322 1.00 96.06 115 PRO A N 1
ATOM 845 C CA . PRO A 1 115 ? -2.023 -5.970 5.424 1.00 96.06 115 PRO A CA 1
ATOM 846 C C . PRO A 1 115 ? -0.852 -5.952 6.414 1.00 96.06 115 PRO A C 1
ATOM 848 O O . PRO A 1 115 ? -0.211 -6.971 6.667 1.00 96.06 115 PRO A O 1
ATOM 851 N N . ARG A 1 116 ? -0.561 -4.780 6.979 1.00 95.31 116 ARG A N 1
ATOM 852 C CA . ARG A 1 116 ? 0.521 -4.577 7.950 1.00 95.31 116 ARG A CA 1
ATOM 853 C C . ARG A 1 116 ? -0.015 -4.405 9.355 1.00 95.31 116 ARG A C 1
ATOM 855 O O . ARG A 1 116 ? 0.265 -5.220 10.226 1.00 95.31 116 ARG A O 1
ATOM 862 N N . ILE A 1 117 ? -0.768 -3.333 9.569 1.00 95.88 117 ILE A N 1
ATOM 863 C CA . ILE A 1 117 ? -1.257 -2.946 10.889 1.00 95.88 117 ILE A CA 1
ATOM 864 C C . ILE A 1 117 ? -2.714 -2.522 10.749 1.00 95.88 117 ILE A C 1
ATOM 866 O O . ILE A 1 117 ? -3.050 -1.713 9.886 1.00 95.88 117 ILE A O 1
ATOM 870 N N . LEU A 1 118 ? -3.570 -3.066 11.606 1.00 95.50 118 LEU A N 1
ATOM 871 C CA . LEU A 1 118 ? -4.939 -2.612 11.816 1.00 95.50 118 LEU A CA 1
ATOM 872 C C . LEU A 1 118 ? -4.992 -1.852 13.141 1.00 95.50 118 LEU A C 1
ATOM 874 O O . LEU A 1 118 ? -4.631 -2.403 14.181 1.00 95.50 118 LEU A O 1
ATOM 878 N N . ASN A 1 119 ? -5.464 -0.610 13.102 1.00 95.12 119 ASN A N 1
ATOM 879 C CA . ASN A 1 119 ? -5.630 0.244 14.272 1.00 95.12 119 ASN A CA 1
ATOM 880 C C . ASN A 1 119 ? -7.106 0.581 14.475 1.00 95.12 119 ASN A C 1
ATOM 882 O O . ASN A 1 119 ? -7.792 1.032 13.556 1.00 95.12 119 ASN A O 1
ATOM 886 N N . VAL A 1 120 ? -7.592 0.382 15.697 1.00 94.69 120 VAL A N 1
ATOM 887 C CA . VAL A 1 120 ? -8.977 0.645 16.087 1.00 94.69 120 VAL A CA 1
ATOM 888 C C . VAL A 1 120 ? -8.983 1.340 17.444 1.00 94.69 120 VAL A C 1
ATOM 890 O O . VAL A 1 120 ? -8.367 0.851 18.388 1.00 94.69 120 VAL A O 1
ATOM 893 N N . THR A 1 121 ? -9.710 2.452 17.553 1.00 93.44 121 THR A N 1
ATOM 894 C CA . THR A 1 121 ? -9.862 3.210 18.806 1.00 93.44 121 THR A CA 1
ATOM 895 C C . THR A 1 121 ? -11.342 3.367 19.171 1.00 93.44 121 THR A C 1
ATOM 897 O O . THR A 1 121 ? -12.218 3.405 18.297 1.00 93.44 121 THR A O 1
ATOM 900 N N . HIS A 1 122 ? -11.652 3.423 20.467 1.00 91.19 122 HIS A N 1
ATOM 901 C CA . HIS A 1 122 ? -13.009 3.631 20.974 1.00 91.19 122 HIS A CA 1
ATOM 902 C C . HIS A 1 122 ? -13.346 5.118 21.068 1.00 91.19 122 HIS A C 1
ATOM 904 O O . HIS A 1 122 ? -12.732 5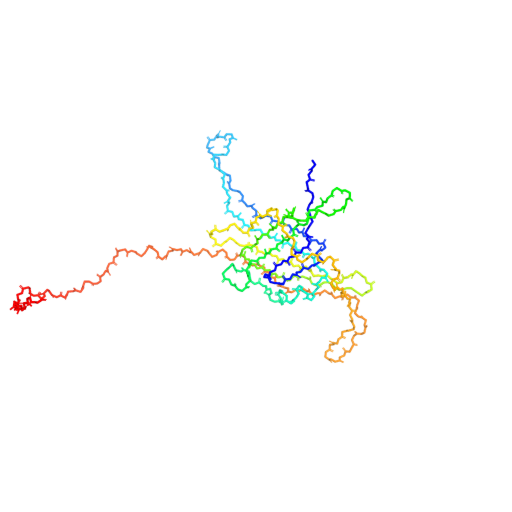.855 21.837 1.00 91.19 122 HIS A O 1
ATOM 910 N N . GLY A 1 123 ? -14.382 5.556 20.347 1.00 84.69 123 GLY A N 1
ATOM 911 C CA . GLY A 1 123 ? -14.859 6.945 20.403 1.00 84.69 123 GLY A CA 1
ATOM 912 C C . GLY A 1 123 ? -13.895 7.978 19.805 1.00 84.69 123 GLY A C 1
ATOM 913 O O . GLY A 1 123 ? -14.095 9.173 20.018 1.00 84.69 123 GLY A O 1
ATOM 914 N N . GLY A 1 124 ? -12.867 7.516 19.088 1.00 86.44 124 GLY A N 1
ATOM 915 C CA . GLY A 1 124 ? -11.892 8.332 18.373 1.00 86.44 124 GLY A CA 1
ATOM 916 C C . GLY A 1 124 ? -12.071 8.263 16.858 1.00 86.44 124 GLY A C 1
ATOM 917 O O . GLY A 1 124 ? -13.194 8.216 16.346 1.00 86.44 124 GLY A O 1
ATOM 918 N N . ASP A 1 125 ? -10.945 8.273 16.149 1.00 89.81 125 ASP A N 1
ATOM 919 C CA . ASP A 1 125 ? -10.906 8.218 14.691 1.00 89.81 125 ASP A CA 1
ATOM 920 C C . ASP A 1 125 ? -11.443 6.880 14.145 1.00 89.81 125 ASP A C 1
ATOM 922 O O . ASP A 1 125 ? -11.342 5.845 14.818 1.00 89.81 125 ASP A O 1
ATOM 926 N N . PRO A 1 126 ? -11.997 6.876 12.914 1.00 93.50 126 PRO A N 1
ATOM 927 C CA . PRO A 1 126 ? -12.362 5.656 12.208 1.00 93.50 126 PRO A CA 1
ATOM 928 C C . PRO A 1 126 ? -11.233 4.634 12.219 1.00 93.50 126 PRO A C 1
ATOM 930 O O . PRO A 1 126 ? -10.068 4.979 12.008 1.00 93.50 126 PRO A O 1
ATOM 933 N N . ALA A 1 127 ? -11.594 3.368 12.402 1.00 95.31 127 ALA A N 1
ATOM 934 C CA . ALA A 1 127 ? -10.644 2.280 12.287 1.00 95.31 127 ALA A CA 1
ATOM 935 C C . ALA A 1 127 ? -9.957 2.299 10.911 1.00 95.31 127 ALA A C 1
ATOM 937 O O . ALA A 1 127 ? -10.596 2.558 9.885 1.00 95.31 127 ALA A O 1
ATOM 938 N N . SER A 1 128 ? -8.655 2.031 10.897 1.00 95.56 128 SER A N 1
ATOM 939 C CA . SER A 1 128 ? -7.829 2.103 9.696 1.00 95.56 128 SER A CA 1
ATOM 940 C C . SER A 1 128 ? -6.906 0.900 9.580 1.00 95.56 128 SER A C 1
ATOM 942 O O . SER A 1 1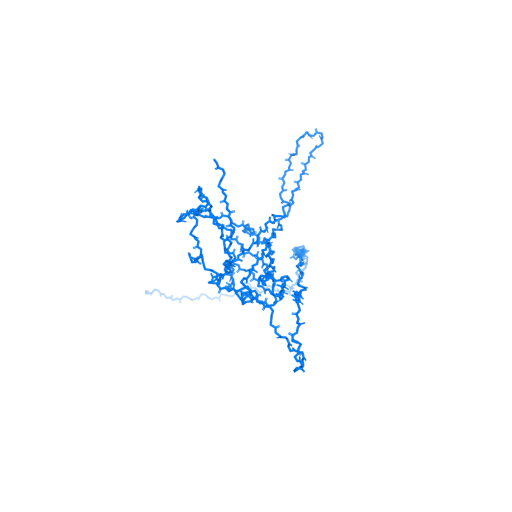28 ? -6.420 0.362 10.577 1.00 95.56 128 SER A O 1
ATOM 944 N N . ILE A 1 129 ? -6.674 0.475 8.342 1.00 96.31 129 ILE A N 1
ATOM 945 C CA . ILE A 1 129 ? -5.734 -0.588 8.007 1.00 96.31 129 ILE A CA 1
ATOM 946 C C . ILE A 1 129 ? -4.672 -0.055 7.052 1.00 96.31 129 ILE A C 1
ATOM 948 O O . ILE A 1 129 ? -4.977 0.605 6.053 1.00 96.31 129 ILE A O 1
ATOM 952 N N . ASP A 1 130 ? -3.422 -0.355 7.381 1.00 96.31 130 ASP A N 1
ATOM 953 C CA . ASP A 1 130 ? -2.267 -0.088 6.540 1.00 96.31 130 ASP A CA 1
ATOM 954 C C . ASP A 1 130 ? -1.973 -1.315 5.681 1.00 96.31 130 ASP A C 1
ATOM 956 O O . ASP A 1 130 ? -1.809 -2.423 6.198 1.00 96.31 130 ASP A O 1
ATOM 960 N N . GLY A 1 131 ? -1.882 -1.112 4.372 1.00 95.56 131 GLY A N 1
ATOM 961 C CA . GLY A 1 131 ? -1.479 -2.121 3.405 1.00 95.56 131 GLY A CA 1
ATOM 962 C C . GLY A 1 131 ? -0.179 -1.741 2.708 1.00 95.56 131 GLY A C 1
ATOM 963 O O . GLY A 1 131 ? 0.145 -0.564 2.517 1.00 95.56 131 GLY A O 1
ATOM 964 N N . GLU A 1 132 ? 0.576 -2.759 2.318 1.00 95.88 132 GLU A N 1
ATOM 965 C CA . GLU A 1 132 ? 1.794 -2.608 1.533 1.00 95.88 132 GLU A CA 1
ATOM 966 C C . GLU A 1 132 ? 1.741 -3.512 0.307 1.00 95.88 132 GLU A C 1
ATOM 968 O O . GLU A 1 132 ? 1.268 -4.643 0.364 1.00 95.88 132 GLU A O 1
ATOM 973 N N . LEU A 1 133 ? 2.207 -2.972 -0.810 1.00 95.19 133 LEU A N 1
ATOM 974 C CA . LEU A 1 133 ? 2.309 -3.621 -2.100 1.00 95.19 133 LEU A CA 1
ATOM 975 C C . LEU A 1 133 ? 3.775 -3.583 -2.524 1.00 95.19 133 LEU A C 1
ATOM 977 O O . LEU A 1 133 ? 4.303 -2.527 -2.880 1.00 95.19 133 LEU A O 1
ATOM 981 N N . ALA A 1 134 ? 4.427 -4.737 -2.461 1.00 94.50 134 ALA A N 1
ATOM 982 C CA . ALA A 1 134 ? 5.783 -4.933 -2.948 1.00 94.50 134 ALA A CA 1
ATOM 983 C C . ALA A 1 134 ? 5.724 -5.393 -4.406 1.00 94.50 134 ALA A C 1
ATOM 985 O O . ALA A 1 134 ? 5.162 -6.448 -4.700 1.00 94.50 134 ALA A O 1
ATOM 986 N N . CYS A 1 135 ? 6.286 -4.598 -5.312 1.00 93.25 135 CYS A N 1
ATOM 987 C CA . CYS A 1 135 ? 6.271 -4.871 -6.746 1.00 93.25 135 CYS A CA 1
ATOM 988 C C . CYS A 1 135 ? 7.582 -5.551 -7.155 1.00 93.25 135 CYS A C 1
ATOM 990 O O . CYS A 1 135 ? 8.653 -5.170 -6.679 1.00 93.25 135 CYS A O 1
ATOM 992 N N . ILE A 1 136 ? 7.514 -6.532 -8.054 1.00 90.50 136 ILE A N 1
ATOM 993 C CA . ILE A 1 136 ? 8.682 -7.291 -8.520 1.00 90.50 136 ILE A CA 1
ATOM 994 C C . ILE A 1 136 ? 8.726 -7.258 -10.049 1.00 90.50 136 ILE A C 1
ATOM 996 O O . ILE A 1 136 ? 7.696 -7.257 -10.714 1.00 90.50 136 ILE A O 1
ATOM 1000 N N . TYR A 1 137 ? 9.934 -7.218 -10.611 1.00 89.69 137 TYR A N 1
ATOM 1001 C CA . TYR A 1 137 ? 10.141 -7.349 -12.051 1.00 89.69 137 TYR A CA 1
ATOM 1002 C C . TYR A 1 137 ? 9.941 -8.804 -12.498 1.00 89.69 137 TYR A C 1
ATOM 1004 O O . TYR A 1 137 ? 10.594 -9.708 -11.979 1.00 89.69 137 TYR A O 1
ATOM 1012 N N . ASP A 1 138 ? 9.070 -9.024 -13.480 1.00 83.12 138 ASP A N 1
ATOM 1013 C CA . ASP A 1 138 ? 8.713 -10.353 -14.005 1.00 83.12 138 ASP A CA 1
ATOM 1014 C C . ASP A 1 138 ? 9.702 -10.885 -15.068 1.00 83.12 138 ASP A C 1
ATOM 1016 O O . ASP A 1 138 ? 9.564 -12.005 -15.560 1.00 83.12 138 ASP A O 1
ATOM 1020 N N . GLY A 1 139 ? 10.715 -10.092 -15.435 1.00 85.31 139 GLY A N 1
ATOM 1021 C CA . GLY A 1 139 ? 11.676 -10.414 -16.491 1.00 85.31 139 GLY A CA 1
ATOM 1022 C C . GLY A 1 139 ? 11.397 -9.728 -17.832 1.00 85.31 139 GLY A C 1
ATOM 1023 O O . GLY A 1 139 ? 12.327 -9.612 -18.635 1.00 85.31 139 GLY A O 1
ATOM 1024 N N . THR A 1 140 ? 10.177 -9.227 -18.057 1.00 87.25 140 THR A N 1
ATOM 1025 C CA . THR A 1 140 ? 9.712 -8.686 -19.349 1.00 87.25 140 THR A CA 1
ATOM 1026 C C . THR A 1 140 ? 9.061 -7.302 -19.238 1.00 87.25 140 THR A C 1
ATOM 1028 O O . THR A 1 140 ? 9.377 -6.415 -20.031 1.00 87.25 140 THR A O 1
ATOM 1031 N N . ASN A 1 141 ? 8.164 -7.098 -18.276 1.00 87.06 141 ASN A N 1
ATOM 1032 C CA . ASN A 1 141 ? 7.380 -5.885 -18.079 1.00 87.06 141 ASN A CA 1
ATOM 1033 C C . ASN A 1 141 ? 7.913 -5.051 -16.913 1.00 87.06 141 ASN A C 1
ATOM 1035 O O . ASN A 1 141 ? 8.392 -5.570 -15.907 1.00 87.06 141 ASN A O 1
ATOM 1039 N N . TYR A 1 142 ? 7.783 -3.726 -17.011 1.00 90.00 142 TYR A N 1
ATOM 1040 C CA . TYR A 1 142 ? 8.103 -2.850 -15.885 1.00 90.00 142 TYR A CA 1
ATOM 1041 C C . TYR A 1 142 ? 7.194 -3.153 -14.681 1.00 90.00 142 TYR A C 1
ATOM 1043 O O . TYR A 1 142 ? 5.993 -3.335 -14.879 1.00 90.00 142 TYR A O 1
ATOM 1051 N N . PRO A 1 143 ? 7.712 -3.123 -13.436 1.00 90.88 143 PRO A N 1
ATOM 1052 C CA . PRO A 1 143 ? 6.912 -3.454 -12.252 1.00 90.88 143 PRO A CA 1
ATOM 1053 C C . PRO A 1 143 ? 5.701 -2.533 -12.051 1.00 90.88 143 PRO A C 1
ATOM 1055 O O . PRO A 1 143 ? 4.694 -2.948 -11.488 1.00 90.88 143 PRO A O 1
ATOM 1058 N N . ILE A 1 144 ? 5.813 -1.275 -12.496 1.00 93.31 144 ILE A N 1
ATOM 1059 C CA . ILE A 1 144 ? 4.731 -0.288 -12.489 1.00 93.31 144 ILE A CA 1
ATOM 1060 C C . ILE A 1 144 ? 4.577 0.279 -13.900 1.00 93.31 144 ILE A C 1
ATOM 1062 O O . ILE A 1 144 ? 5.493 0.912 -14.430 1.00 93.31 144 ILE A O 1
ATOM 1066 N N . VAL A 1 145 ? 3.388 0.124 -14.477 1.00 93.50 145 VAL A N 1
ATOM 1067 C CA . VAL A 1 145 ? 3.012 0.684 -15.778 1.00 93.50 145 VAL A CA 1
ATOM 1068 C C . VAL A 1 145 ? 2.061 1.860 -15.577 1.00 93.50 145 VAL A C 1
ATOM 1070 O O . VAL A 1 145 ? 1.052 1.752 -14.886 1.00 93.50 145 VAL A O 1
ATOM 1073 N N . ILE A 1 146 ? 2.371 3.007 -16.186 1.00 94.94 146 ILE A N 1
ATOM 1074 C CA . ILE A 1 146 ? 1.584 4.240 -16.037 1.00 94.94 146 ILE A CA 1
ATOM 1075 C C . ILE A 1 146 ? 0.723 4.463 -17.278 1.00 94.94 146 ILE A C 1
ATOM 1077 O O . ILE A 1 146 ? 1.243 4.782 -18.348 1.00 94.94 146 ILE A O 1
ATOM 1081 N N . ALA A 1 147 ? -0.596 4.399 -17.122 1.00 94.94 147 ALA A N 1
ATOM 1082 C CA . ALA A 1 147 ? -1.553 4.748 -18.163 1.00 94.94 147 ALA A CA 1
ATOM 1083 C C . ALA A 1 147 ? -2.207 6.108 -17.872 1.00 94.94 147 ALA A C 1
ATOM 1085 O O . ALA A 1 147 ? -2.643 6.394 -16.757 1.00 94.94 147 ALA A O 1
ATOM 1086 N N . LYS A 1 148 ? -2.282 6.970 -18.889 1.00 94.62 148 LYS A N 1
ATOM 1087 C CA . LYS A 1 148 ? -2.980 8.266 -18.828 1.00 94.62 148 LYS A CA 1
ATOM 1088 C C . LYS A 1 148 ? -4.338 8.159 -19.513 1.00 94.62 148 LYS A C 1
ATOM 1090 O O . LYS A 1 148 ? -4.568 7.235 -20.289 1.00 94.62 148 LYS A O 1
ATOM 1095 N N . ASN A 1 149 ? -5.193 9.144 -19.263 1.00 92.94 149 ASN A N 1
ATOM 1096 C CA . ASN A 1 149 ? -6.527 9.254 -19.847 1.00 92.94 149 ASN A CA 1
ATOM 1097 C C . ASN A 1 149 ? -7.382 8.007 -19.589 1.00 92.94 149 ASN A C 1
ATOM 1099 O O . ASN A 1 149 ? -7.906 7.395 -20.512 1.00 92.94 149 ASN A O 1
ATOM 1103 N N . GLN A 1 150 ? -7.430 7.584 -18.329 1.00 92.88 150 GLN A N 1
ATOM 1104 C CA . GLN A 1 150 ? -8.184 6.406 -17.911 1.00 92.88 150 GLN A CA 1
ATOM 1105 C C . GLN A 1 150 ? -9.507 6.823 -17.266 1.00 92.88 150 GLN A C 1
ATOM 1107 O O . GLN A 1 150 ? -9.570 7.866 -16.607 1.00 92.88 150 GLN A O 1
ATOM 1112 N N . ALA A 1 151 ? -10.538 5.996 -17.426 1.00 88.94 151 ALA A N 1
ATOM 1113 C CA . ALA A 1 151 ? -11.753 6.078 -16.625 1.00 88.94 151 ALA A CA 1
ATOM 1114 C C . ALA A 1 151 ? -11.462 5.603 -15.190 1.00 88.94 151 ALA A C 1
ATOM 1116 O O . ALA A 1 151 ? -10.589 4.761 -14.970 1.00 88.94 151 ALA A O 1
ATOM 1117 N N . LEU A 1 152 ? -12.179 6.137 -14.199 1.00 85.81 152 LEU A N 1
ATOM 1118 C CA . LEU A 1 152 ? -12.097 5.622 -12.827 1.00 85.81 152 LEU A CA 1
ATOM 1119 C C . LEU A 1 152 ? -12.901 4.331 -12.709 1.00 85.81 152 LEU A C 1
ATOM 1121 O O . LEU A 1 152 ? -14.028 4.257 -13.201 1.00 85.81 152 LEU A O 1
ATOM 1125 N N . ALA A 1 153 ? -12.354 3.361 -11.981 1.00 74.19 153 ALA A N 1
ATOM 1126 C CA . ALA A 1 153 ? -13.139 2.248 -11.472 1.00 74.19 153 ALA A CA 1
ATOM 1127 C C . ALA A 1 153 ? -14.185 2.765 -10.469 1.00 74.19 153 ALA A C 1
ATOM 1129 O O . ALA A 1 153 ? -13.841 3.551 -9.588 1.00 74.19 153 ALA A O 1
ATOM 1130 N N . ASP A 1 154 ? -15.436 2.325 -10.643 1.00 69.50 154 ASP A N 1
ATOM 1131 C CA . ASP A 1 154 ? -16.618 2.643 -9.827 1.00 69.50 154 ASP A CA 1
ATOM 1132 C C . ASP A 1 154 ? -16.755 4.131 -9.433 1.00 69.50 154 ASP A C 1
ATOM 1134 O O . ASP A 1 154 ? -16.188 4.625 -8.460 1.00 69.50 154 ASP A O 1
ATOM 1138 N N . LEU A 1 155 ? -17.580 4.855 -10.193 1.00 60.34 155 LEU A N 1
ATOM 1139 C CA . LEU A 1 155 ? -17.764 6.304 -10.093 1.00 60.34 155 LEU A CA 1
ATOM 1140 C C . LEU A 1 155 ? -18.583 6.773 -8.880 1.00 60.34 155 LEU A C 1
ATOM 1142 O O . LEU A 1 155 ? -18.905 7.959 -8.821 1.00 60.34 155 LEU A O 1
ATOM 1146 N N . SER A 1 156 ? -18.941 5.904 -7.927 1.00 67.81 156 SER A N 1
ATOM 1147 C CA . SER A 1 156 ? -19.693 6.317 -6.738 1.00 67.81 156 SER A CA 1
ATOM 1148 C C . SER A 1 156 ? -18.756 6.678 -5.574 1.00 67.81 156 SER A C 1
ATOM 1150 O O . SER A 1 156 ? -18.257 5.779 -4.881 1.00 67.81 156 SER A O 1
ATOM 1152 N N . PRO A 1 157 ? -18.487 7.980 -5.313 1.00 64.62 157 PRO A N 1
ATOM 1153 C CA . PRO A 1 157 ? -17.806 8.436 -4.108 1.00 64.62 157 PRO A CA 1
ATOM 1154 C C . PRO A 1 157 ? -18.754 8.309 -2.910 1.00 64.62 157 PRO A C 1
ATOM 1156 O O . PRO A 1 157 ? -19.295 9.294 -2.415 1.00 64.62 157 PRO A O 1
ATOM 1159 N N . ALA A 1 158 ? -18.961 7.082 -2.453 1.00 73.88 158 ALA A N 1
ATOM 1160 C CA . ALA A 1 158 ? -19.663 6.793 -1.218 1.00 73.88 158 ALA A CA 1
ATOM 1161 C C . ALA A 1 158 ? -18.660 6.337 -0.157 1.00 73.88 158 ALA A C 1
ATOM 1163 O O . ALA A 1 158 ? -17.725 5.583 -0.439 1.00 73.88 158 ALA A O 1
ATOM 1164 N N . ILE A 1 159 ? -18.872 6.807 1.071 1.00 80.56 159 ILE A N 1
ATOM 1165 C CA . ILE A 1 159 ? -18.343 6.143 2.261 1.00 80.56 159 ILE A CA 1
ATOM 1166 C C . ILE A 1 159 ? -19.051 4.795 2.298 1.00 80.56 159 ILE A C 1
ATOM 1168 O O . ILE A 1 159 ? -20.270 4.758 2.460 1.00 80.56 159 ILE A O 1
ATOM 1172 N N . ASN A 1 160 ? -18.307 3.719 2.061 1.00 80.81 160 ASN A N 1
ATOM 1173 C CA . ASN A 1 160 ? -18.898 2.392 1.978 1.00 80.81 160 ASN A CA 1
ATOM 1174 C C . ASN A 1 160 ? -19.091 1.828 3.385 1.00 80.81 160 ASN A C 1
ATOM 1176 O O . ASN A 1 160 ? -20.139 1.283 3.713 1.00 80.81 160 ASN A O 1
ATOM 1180 N N . GLU A 1 161 ? -18.082 2.029 4.231 1.00 87.88 161 GLU A N 1
ATOM 1181 C CA . GLU A 1 161 ? -18.062 1.500 5.584 1.00 87.88 161 GLU A CA 1
ATOM 1182 C C . GLU A 1 161 ? -17.167 2.328 6.511 1.00 87.88 161 GLU A C 1
ATOM 1184 O O . GLU A 1 161 ? -16.268 3.057 6.074 1.00 87.88 161 GLU A O 1
ATOM 1189 N N . VAL A 1 162 ? -17.469 2.236 7.806 1.00 91.31 162 VAL A N 1
ATOM 1190 C CA . VAL A 1 162 ? -16.709 2.820 8.913 1.00 91.31 162 VAL A CA 1
ATOM 1191 C C . VAL A 1 162 ? -16.863 1.883 10.104 1.00 91.31 162 VAL A C 1
ATOM 1193 O O . VAL A 1 162 ? -17.987 1.569 10.497 1.00 91.31 162 VAL A O 1
ATOM 1196 N N . TYR A 1 163 ? -15.745 1.467 10.693 1.00 92.81 163 TYR A N 1
ATOM 1197 C CA . TYR A 1 163 ? -15.740 0.605 11.872 1.00 92.81 163 TYR A CA 1
ATOM 1198 C C . TYR A 1 163 ? -15.210 1.345 13.100 1.00 92.81 163 TYR A C 1
ATOM 1200 O O . TYR A 1 163 ? -14.359 2.231 13.007 1.00 92.81 163 TYR A O 1
ATOM 1208 N N . THR A 1 164 ? -15.726 0.955 14.263 1.00 93.19 164 THR A N 1
ATOM 1209 C CA . THR A 1 164 ? -15.235 1.348 15.587 1.00 93.19 164 THR A CA 1
ATOM 1210 C C . THR A 1 164 ? -15.194 0.114 16.484 1.00 93.19 164 THR A C 1
ATOM 1212 O O . THR A 1 164 ? -15.800 -0.913 16.161 1.00 93.19 164 THR A O 1
ATOM 1215 N N . ILE A 1 165 ? -14.461 0.186 17.592 1.00 91.94 165 ILE A N 1
ATOM 1216 C CA . ILE A 1 165 ? -14.275 -0.964 18.474 1.00 91.94 165 ILE A CA 1
ATOM 1217 C C . ILE A 1 165 ? -15.551 -1.277 19.263 1.00 91.94 165 ILE A C 1
ATOM 1219 O O . ILE A 1 165 ? -16.191 -0.402 19.847 1.00 91.94 165 ILE A O 1
ATOM 1223 N N . GLY A 1 166 ? -15.917 -2.557 19.268 1.00 89.44 166 GLY A N 1
ATOM 1224 C CA . GLY A 1 166 ? -16.999 -3.105 20.078 1.00 89.44 166 GLY A CA 1
ATOM 1225 C C . GLY A 1 166 ? -16.479 -3.881 21.295 1.00 89.44 166 GLY A C 1
ATOM 1226 O O . GLY A 1 166 ? -15.271 -4.032 21.476 1.00 89.44 166 GLY A O 1
ATOM 1227 N N . PRO A 1 167 ? -17.378 -4.413 22.140 1.00 89.75 167 PRO A N 1
ATOM 1228 C CA . PRO A 1 167 ? -16.988 -5.313 23.221 1.00 89.75 167 PRO A CA 1
ATOM 1229 C C . PRO A 1 167 ? -16.324 -6.577 22.660 1.00 89.75 167 PRO A C 1
ATOM 1231 O O . PRO A 1 167 ? -16.790 -7.134 21.666 1.00 89.75 167 PRO A O 1
ATOM 1234 N N . TRP A 1 168 ? -15.287 -7.067 23.338 1.00 90.25 168 TRP A N 1
ATOM 1235 C CA . TRP A 1 168 ? -14.560 -8.269 22.927 1.00 90.25 168 TRP A CA 1
ATOM 1236 C C . TRP A 1 168 ? -14.813 -9.417 23.904 1.00 90.25 168 TRP A C 1
ATOM 1238 O O . TRP A 1 168 ? -14.989 -9.219 25.105 1.00 90.25 168 TRP A O 1
ATOM 1248 N N . TRP A 1 169 ? -14.850 -10.627 23.371 1.00 92.00 169 TRP A N 1
ATOM 1249 C CA . TRP A 1 169 ? -14.928 -11.889 24.084 1.00 92.00 169 TRP A CA 1
ATOM 1250 C C . TRP A 1 169 ? -13.590 -12.625 24.015 1.00 92.00 169 TRP A C 1
ATOM 1252 O O . TRP A 1 169 ? -13.064 -12.857 22.928 1.00 92.00 169 TRP A O 1
ATOM 1262 N N . VAL A 1 170 ? -13.070 -13.032 25.172 1.00 93.62 170 VAL A N 1
ATOM 1263 C CA . VAL A 1 170 ? -11.925 -13.944 25.278 1.00 93.62 170 VAL A CA 1
ATOM 1264 C C . VAL A 1 170 ? -12.389 -15.155 26.070 1.00 93.62 170 VAL A C 1
ATOM 1266 O O . VAL A 1 170 ? -12.717 -15.017 27.246 1.00 93.62 170 VAL A O 1
ATOM 1269 N N . ASN A 1 171 ? -12.438 -16.330 25.435 1.00 93.88 171 ASN A N 1
ATOM 1270 C CA . ASN A 1 171 ? -12.925 -17.569 26.058 1.00 93.88 171 ASN A CA 1
ATOM 1271 C C . ASN A 1 171 ? -14.280 -17.374 26.772 1.00 93.88 171 ASN A C 1
ATOM 1273 O O . ASN A 1 171 ? -14.405 -17.664 27.959 1.00 93.88 171 ASN A O 1
ATOM 1277 N N . ASP A 1 172 ? -15.256 -16.783 26.074 1.00 93.69 172 ASP A N 1
ATOM 1278 C CA . ASP A 1 172 ? -16.603 -16.464 26.584 1.00 93.69 172 ASP A CA 1
ATOM 1279 C C . ASP A 1 172 ? -16.675 -15.432 27.728 1.00 93.69 172 ASP A C 1
ATOM 1281 O O . ASP A 1 172 ? -17.761 -15.088 28.198 1.00 93.69 172 ASP A O 1
ATOM 1285 N N . VAL A 1 173 ? -15.547 -14.851 28.145 1.00 95.31 173 VAL A N 1
ATOM 1286 C CA . VAL A 1 173 ? -15.524 -13.718 29.075 1.00 95.31 173 VAL A CA 1
ATOM 1287 C C . VAL A 1 173 ? -15.607 -12.414 28.290 1.00 95.31 173 VAL A C 1
ATOM 1289 O O . VAL A 1 173 ? -14.747 -12.114 27.459 1.00 95.31 173 VAL A O 1
ATOM 1292 N N . ARG A 1 174 ? -16.634 -11.607 28.576 1.00 93.25 174 ARG A N 1
ATOM 1293 C CA . ARG A 1 174 ? -16.821 -10.288 27.962 1.00 93.25 174 ARG A CA 1
ATOM 1294 C C . ARG A 1 174 ? -15.918 -9.241 28.609 1.00 93.25 174 ARG A C 1
ATOM 1296 O O . ARG A 1 174 ? -16.097 -8.891 29.774 1.00 93.25 174 ARG A O 1
ATOM 1303 N N . ILE A 1 175 ? -15.043 -8.646 27.811 1.00 93.25 175 ILE A N 1
ATOM 1304 C CA . ILE A 1 175 ? -14.299 -7.432 28.138 1.00 93.25 175 ILE A CA 1
ATOM 1305 C C . ILE A 1 175 ? -15.071 -6.254 27.536 1.00 93.25 175 ILE A C 1
ATOM 1307 O O . ILE A 1 175 ? -15.097 -6.040 26.325 1.00 93.25 175 ILE A O 1
ATOM 1311 N N . ALA A 1 176 ? -15.780 -5.520 28.394 1.00 89.44 176 ALA A N 1
ATOM 1312 C CA . ALA A 1 176 ? -16.733 -4.496 27.961 1.00 89.44 176 ALA A CA 1
ATOM 1313 C C . ALA A 1 176 ? -16.091 -3.157 27.565 1.00 89.44 176 ALA A C 1
ATOM 1315 O O . ALA A 1 176 ? -16.755 -2.351 26.921 1.00 89.44 176 ALA A O 1
ATOM 1316 N N . LEU A 1 177 ? -14.841 -2.909 27.964 1.00 89.62 177 LEU A N 1
ATOM 1317 C CA . LEU A 1 177 ? -14.170 -1.617 27.807 1.00 89.62 177 LEU A CA 1
ATOM 1318 C C . LEU A 1 177 ? -12.765 -1.810 27.236 1.00 89.62 177 LEU A C 1
ATOM 1320 O O . LEU A 1 177 ? -11.771 -1.657 27.941 1.00 89.62 177 LEU A O 1
ATOM 1324 N N . VAL A 1 178 ? -12.695 -2.170 25.957 1.00 90.12 178 VAL A N 1
ATOM 1325 C CA . VAL A 1 178 ? -11.442 -2.092 25.199 1.00 90.12 178 VAL A CA 1
ATOM 1326 C C . VAL A 1 178 ? -11.375 -0.697 24.589 1.00 90.12 178 VAL A C 1
ATOM 1328 O O . VAL A 1 178 ? -12.295 -0.293 23.883 1.00 90.12 178 VAL A O 1
ATOM 1331 N N . GLN A 1 179 ? -10.333 0.057 24.931 1.00 93.06 179 GLN A N 1
ATOM 1332 C CA . GLN A 1 179 ? -10.159 1.429 24.448 1.00 93.06 179 GLN A CA 1
ATOM 1333 C C . GLN A 1 179 ? -9.436 1.450 23.107 1.00 93.06 179 GLN A C 1
ATOM 1335 O O . GLN A 1 179 ? -9.915 2.097 22.184 1.00 93.06 179 GLN A O 1
ATOM 1340 N N . ASP A 1 180 ? -8.362 0.672 22.984 1.00 92.56 180 ASP A N 1
ATOM 1341 C CA . ASP A 1 180 ? -7.535 0.620 21.785 1.00 92.56 180 ASP A CA 1
ATOM 1342 C C . ASP A 1 180 ? -7.200 -0.829 21.432 1.00 92.56 180 ASP A C 1
ATOM 1344 O O . ASP A 1 180 ? -6.935 -1.660 22.307 1.00 92.56 180 ASP A O 1
ATOM 1348 N N . LEU A 1 181 ? -7.213 -1.121 20.134 1.00 92.25 181 LEU A N 1
ATOM 1349 C CA . LEU A 1 181 ? -6.791 -2.389 19.563 1.00 92.25 181 LEU A CA 1
ATOM 1350 C C . LEU A 1 181 ? -5.874 -2.120 18.375 1.00 92.25 181 LEU A C 1
ATOM 1352 O O . LEU A 1 181 ? -6.290 -1.549 17.367 1.00 92.25 181 LEU A O 1
ATOM 1356 N N . THR A 1 182 ? -4.645 -2.607 18.489 1.00 94.75 182 THR A N 1
ATOM 1357 C CA . THR A 1 182 ? -3.701 -2.686 17.379 1.00 94.75 182 THR A CA 1
ATOM 1358 C C . THR A 1 182 ? -3.434 -4.151 17.077 1.00 94.75 182 THR A C 1
ATOM 1360 O O . THR A 1 182 ? -3.030 -4.907 17.961 1.00 94.75 182 THR A O 1
ATOM 1363 N N . VAL A 1 183 ? -3.662 -4.549 15.829 1.00 94.19 183 VAL A N 1
ATOM 1364 C CA . VAL A 1 183 ? -3.307 -5.874 15.318 1.00 94.19 183 VAL A CA 1
ATOM 1365 C C . VAL A 1 183 ? -2.191 -5.697 14.303 1.00 94.19 183 VAL A C 1
ATOM 1367 O O . VAL A 1 183 ? -2.387 -5.069 13.266 1.00 94.19 183 VAL A O 1
ATOM 1370 N N . ASP A 1 184 ? -1.022 -6.244 14.616 1.00 95.69 184 ASP A N 1
ATOM 1371 C CA . ASP A 1 184 ? 0.075 -6.397 13.665 1.00 95.69 184 ASP A CA 1
ATOM 1372 C C . ASP A 1 184 ? -0.031 -7.788 13.034 1.00 95.69 184 ASP A C 1
ATOM 1374 O O . ASP A 1 184 ? -0.088 -8.797 13.742 1.00 95.69 184 ASP A O 1
ATOM 1378 N N . PHE A 1 185 ? -0.084 -7.840 11.706 1.00 93.31 185 PHE A N 1
ATOM 1379 C CA . PHE A 1 185 ? -0.152 -9.099 10.964 1.00 93.31 185 PHE A CA 1
ATOM 1380 C C . PHE A 1 185 ? 1.201 -9.828 10.933 1.00 93.31 185 PHE A C 1
ATOM 1382 O O . PHE A 1 185 ? 1.257 -11.006 10.588 1.00 93.31 185 PHE A O 1
ATOM 1389 N N . GLY A 1 186 ? 2.298 -9.156 11.302 1.00 91.50 186 GLY A N 1
ATOM 1390 C CA . GLY A 1 186 ? 3.629 -9.752 11.429 1.00 91.50 186 GLY A CA 1
ATOM 1391 C C . GLY A 1 186 ? 4.259 -10.183 10.102 1.00 91.50 186 GLY A C 1
ATOM 1392 O O . GLY A 1 186 ? 5.282 -10.869 10.099 1.00 91.50 186 GLY A O 1
ATOM 1393 N N . LEU A 1 187 ? 3.666 -9.797 8.970 1.00 88.94 187 LEU A N 1
ATOM 1394 C CA . LEU A 1 187 ? 4.157 -10.145 7.644 1.00 88.94 187 LEU A CA 1
ATOM 1395 C C . LEU A 1 187 ? 5.349 -9.261 7.267 1.00 88.94 187 LEU A C 1
ATOM 1397 O O . LEU A 1 187 ? 5.289 -8.031 7.326 1.00 88.94 187 LEU A O 1
ATOM 1401 N N . GLN A 1 188 ? 6.440 -9.906 6.856 1.00 85.19 188 GLN A N 1
ATOM 1402 C CA . GLN A 1 188 ? 7.638 -9.245 6.350 1.00 85.19 188 GLN A CA 1
ATOM 1403 C C . GLN A 1 188 ? 7.953 -9.758 4.951 1.00 85.19 188 GLN A C 1
ATOM 1405 O O . GLN A 1 188 ? 8.012 -10.966 4.718 1.00 85.19 188 GLN A O 1
ATOM 1410 N N . THR A 1 189 ? 8.185 -8.837 4.020 1.00 83.12 189 THR A N 1
ATOM 1411 C CA . THR A 1 189 ? 8.662 -9.170 2.681 1.00 83.12 189 THR A CA 1
ATOM 1412 C C . THR A 1 189 ? 10.143 -9.509 2.735 1.00 83.12 189 THR A C 1
ATOM 1414 O O . THR A 1 189 ? 10.956 -8.788 3.311 1.00 83.12 189 THR A O 1
ATOM 1417 N N . GLN A 1 190 ? 10.506 -10.631 2.124 1.00 79.00 190 GLN A N 1
ATOM 1418 C CA . GLN A 1 190 ? 11.897 -10.989 1.889 1.00 79.00 190 GLN A CA 1
ATOM 1419 C C . GLN A 1 190 ? 12.079 -11.195 0.394 1.00 79.00 190 GLN A C 1
ATOM 1421 O O . GLN A 1 190 ? 11.612 -12.185 -0.171 1.00 79.00 190 GLN A O 1
ATOM 1426 N N . ALA A 1 191 ? 12.763 -10.251 -0.250 1.00 67.62 191 ALA A N 1
ATOM 1427 C CA . ALA A 1 191 ? 13.198 -10.408 -1.627 1.00 67.62 191 ALA A CA 1
ATOM 1428 C C . ALA A 1 191 ? 14.341 -11.429 -1.654 1.00 67.62 191 ALA A C 1
ATOM 1430 O O . ALA A 1 191 ? 15.522 -11.099 -1.493 1.00 67.62 191 ALA A O 1
ATOM 1431 N N . VAL A 1 192 ? 13.992 -12.704 -1.826 1.00 68.94 192 VAL A N 1
ATOM 1432 C CA . VAL A 1 192 ? 14.993 -13.727 -2.104 1.00 68.94 192 VAL A CA 1
ATOM 1433 C C . VAL A 1 192 ? 15.455 -13.490 -3.529 1.00 68.94 192 VAL A C 1
ATOM 1435 O O . VAL A 1 192 ? 14.818 -13.911 -4.491 1.00 68.94 192 VAL A O 1
ATOM 1438 N N . HIS A 1 193 ? 16.590 -12.810 -3.658 1.00 59.91 193 HIS A N 1
ATOM 1439 C CA . HIS A 1 193 ? 17.340 -12.748 -4.899 1.00 59.91 193 HIS A CA 1
ATOM 1440 C C . HIS A 1 193 ? 17.895 -14.142 -5.158 1.00 59.91 193 HIS A C 1
ATOM 1442 O O . HIS A 1 193 ? 19.053 -14.456 -4.868 1.00 59.91 193 HIS A O 1
ATOM 1448 N N . GLY A 1 194 ? 17.025 -15.013 -5.660 1.00 51.50 194 GLY A N 1
ATOM 1449 C CA . GLY A 1 194 ? 17.405 -16.280 -6.223 1.00 51.50 194 GLY A CA 1
ATOM 1450 C C . GLY A 1 194 ? 18.323 -15.965 -7.384 1.00 51.50 194 GLY A C 1
ATOM 1451 O O . GLY A 1 194 ? 17.878 -15.780 -8.512 1.00 51.50 194 GLY A O 1
ATOM 1452 N N . ARG A 1 195 ? 19.633 -15.949 -7.122 1.00 42.09 195 ARG A N 1
ATOM 1453 C CA . ARG A 1 195 ? 20.583 -16.372 -8.133 1.00 42.09 195 ARG A CA 1
ATOM 1454 C C . ARG A 1 195 ? 20.131 -17.784 -8.470 1.00 42.09 195 ARG A C 1
ATOM 1456 O O . ARG A 1 195 ? 20.561 -18.746 -7.835 1.00 42.09 195 ARG A O 1
ATOM 1463 N N . ALA A 1 196 ? 19.277 -17.919 -9.481 1.00 45.41 196 ALA A N 1
ATOM 1464 C CA . ALA A 1 196 ? 19.371 -19.047 -10.372 1.00 45.41 196 ALA A CA 1
ATOM 1465 C C . ALA A 1 196 ? 20.797 -18.957 -10.915 1.00 45.41 196 ALA A C 1
ATOM 1467 O O . ALA A 1 196 ? 21.073 -18.346 -11.942 1.00 45.41 196 ALA A O 1
ATOM 1468 N N . CYS A 1 197 ? 21.746 -19.463 -10.126 1.00 46.09 197 CYS A N 1
ATOM 1469 C CA . CYS A 1 197 ? 23.084 -19.753 -10.552 1.00 46.09 197 CYS A CA 1
ATOM 1470 C C . CYS A 1 197 ? 22.856 -20.811 -11.617 1.00 46.09 197 CYS A C 1
ATOM 1472 O O . CYS A 1 197 ? 22.746 -22.002 -11.330 1.00 46.09 197 CYS A O 1
ATOM 1474 N N . GLN A 1 198 ? 22.664 -20.348 -12.849 1.00 49.31 198 GLN A N 1
ATOM 1475 C CA . GLN A 1 198 ? 22.445 -21.159 -14.025 1.00 49.31 198 GLN A CA 1
ATOM 1476 C C . GLN A 1 198 ? 23.778 -21.821 -14.404 1.00 49.31 198 GLN A C 1
ATOM 1478 O O . GLN A 1 198 ? 24.160 -21.898 -15.562 1.00 49.31 198 GLN A O 1
ATOM 1483 N N . ILE A 1 199 ? 24.486 -22.396 -13.427 1.00 50.06 199 ILE A N 1
ATOM 1484 C CA . ILE A 1 199 ? 25.448 -23.469 -13.649 1.00 50.06 199 ILE A CA 1
ATOM 1485 C C . ILE A 1 199 ? 24.628 -24.765 -13.782 1.00 50.06 199 ILE A C 1
ATOM 1487 O O . ILE A 1 199 ? 24.750 -25.724 -13.031 1.00 50.06 199 ILE A O 1
ATOM 1491 N N . ARG A 1 200 ? 23.741 -24.777 -14.779 1.00 51.78 200 ARG A N 1
ATOM 1492 C CA . ARG A 1 200 ? 23.247 -25.990 -15.445 1.00 51.78 200 ARG A CA 1
ATOM 1493 C C . ARG A 1 200 ? 23.592 -25.947 -16.941 1.00 51.78 200 ARG A C 1
ATOM 1495 O O . ARG A 1 200 ? 22.900 -26.546 -17.750 1.00 51.78 200 ARG A O 1
ATOM 1502 N N . GLY A 1 201 ? 24.676 -25.243 -17.291 1.00 50.97 201 GLY A N 1
ATOM 150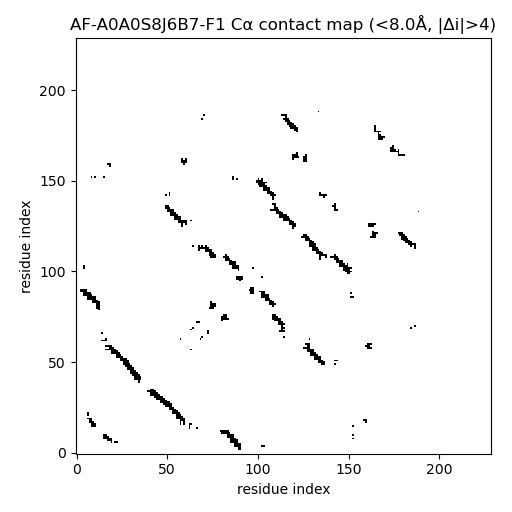3 C CA . GLY A 1 201 ? 25.184 -25.114 -18.663 1.00 50.97 201 GLY A CA 1
ATOM 1504 C C . GLY A 1 201 ? 26.657 -25.491 -18.850 1.00 50.97 201 GLY A C 1
ATOM 1505 O O . GLY A 1 201 ? 26.998 -26.060 -19.878 1.00 50.97 201 GLY A O 1
ATOM 1506 N N . CYS A 1 202 ? 27.533 -25.314 -17.853 1.00 51.00 202 CYS A N 1
ATOM 1507 C CA . CYS A 1 202 ? 28.907 -25.840 -17.925 1.00 51.00 202 CYS A CA 1
ATOM 1508 C C . CYS A 1 202 ? 28.968 -27.321 -17.518 1.00 51.00 202 CYS A C 1
ATOM 1510 O O . CYS A 1 202 ? 29.774 -27.728 -16.683 1.00 51.00 202 CYS A O 1
ATOM 1512 N N . ARG A 1 203 ? 28.106 -28.159 -18.109 1.00 44.44 203 ARG A N 1
ATOM 1513 C CA . ARG A 1 203 ? 28.353 -29.600 -18.137 1.00 44.44 203 ARG A CA 1
ATOM 1514 C C . ARG A 1 203 ? 29.332 -29.833 -19.278 1.00 44.44 203 ARG A C 1
ATOM 1516 O O . ARG A 1 203 ? 28.956 -29.848 -20.443 1.00 44.44 203 ARG A O 1
ATOM 1523 N N . ARG A 1 204 ? 30.603 -29.918 -18.886 1.00 41.69 204 ARG A N 1
ATOM 1524 C CA . ARG A 1 204 ? 31.726 -30.526 -19.604 1.00 41.69 204 ARG A CA 1
ATOM 1525 C C . ARG A 1 204 ? 31.219 -31.452 -20.719 1.00 41.69 204 ARG A C 1
ATOM 1527 O O . ARG A 1 204 ? 30.591 -32.469 -20.432 1.00 41.69 204 ARG A O 1
ATOM 1534 N N . ALA A 1 205 ? 31.481 -31.083 -21.968 1.00 54.31 205 ALA A N 1
ATOM 1535 C CA . ALA A 1 205 ? 31.469 -32.024 -23.073 1.00 54.31 205 ALA A CA 1
ATOM 1536 C C . ALA A 1 205 ? 32.595 -33.034 -22.815 1.00 54.31 205 ALA A C 1
ATOM 1538 O O . ALA A 1 205 ? 33.732 -32.799 -23.202 1.00 54.31 205 ALA A O 1
ATOM 1539 N N . ASP A 1 206 ? 32.310 -34.094 -22.062 1.00 56.62 206 ASP A N 1
ATOM 1540 C CA . ASP A 1 206 ? 33.168 -35.269 -21.997 1.00 56.62 206 ASP A CA 1
ATOM 1541 C C . ASP A 1 206 ? 32.347 -36.505 -21.587 1.00 56.62 206 ASP A C 1
ATOM 1543 O O . ASP A 1 206 ? 31.659 -36.507 -20.566 1.00 56.62 206 ASP A O 1
ATOM 1547 N N . GLN A 1 207 ? 32.486 -37.548 -22.406 1.00 51.97 207 GLN A N 1
ATOM 1548 C CA . GLN A 1 207 ? 32.105 -38.953 -22.205 1.00 51.97 207 GLN A CA 1
ATOM 1549 C C . GLN A 1 207 ? 30.624 -39.315 -22.353 1.00 51.97 207 GLN A C 1
ATOM 1551 O O . GLN A 1 207 ? 29.945 -39.724 -21.412 1.00 51.97 207 GLN A O 1
ATOM 1556 N N . SER A 1 208 ? 30.160 -39.331 -23.606 1.00 54.78 208 SER A N 1
ATOM 1557 C CA . SER A 1 208 ? 29.321 -40.450 -24.036 1.00 54.78 208 SER A CA 1
ATOM 1558 C C . SER A 1 208 ? 30.123 -41.748 -23.824 1.00 54.78 208 SER A C 1
ATOM 1560 O O . SER A 1 208 ? 31.207 -41.886 -24.397 1.00 54.78 208 SER A O 1
ATOM 1562 N N . PRO A 1 209 ? 29.667 -42.705 -22.994 1.00 54.59 209 PRO A N 1
ATOM 1563 C CA . PRO A 1 209 ? 30.316 -44.004 -22.941 1.00 54.59 209 PRO A CA 1
ATOM 1564 C C . PRO A 1 209 ? 30.145 -44.655 -24.312 1.00 54.59 209 PRO A C 1
ATOM 1566 O O . PRO A 1 209 ? 29.025 -44.840 -24.791 1.00 54.59 209 PRO A O 1
ATOM 1569 N N . GLY A 1 210 ? 31.272 -44.939 -24.965 1.00 58.28 210 GLY A N 1
ATOM 1570 C CA . GLY A 1 210 ? 31.318 -45.618 -26.248 1.00 58.28 210 GLY A CA 1
ATOM 1571 C C . GLY A 1 210 ? 30.579 -46.947 -26.168 1.00 58.28 210 GLY A C 1
ATOM 1572 O O . GLY A 1 210 ? 31.106 -47.935 -25.660 1.00 58.28 210 GLY A O 1
ATOM 1573 N N . VAL A 1 211 ? 29.362 -46.970 -26.706 1.00 58.16 211 VAL A N 1
ATOM 1574 C CA . VAL A 1 211 ? 28.689 -48.204 -27.087 1.00 58.16 211 VAL A CA 1
ATOM 1575 C C . VAL A 1 211 ? 29.438 -48.722 -28.307 1.00 58.16 211 VAL A C 1
ATOM 1577 O O . VAL A 1 211 ? 29.208 -48.301 -29.438 1.00 58.16 211 VAL A O 1
ATOM 1580 N N . TRP A 1 212 ? 30.377 -49.628 -28.047 1.00 57.16 212 TRP A N 1
ATOM 1581 C CA . TRP A 1 212 ? 30.879 -50.596 -29.013 1.00 57.16 212 TRP A CA 1
ATOM 1582 C C . TRP A 1 212 ? 29.711 -51.500 -29.440 1.00 57.16 212 TRP A C 1
ATOM 1584 O O . TRP A 1 212 ? 29.554 -52.617 -28.958 1.00 57.16 212 TRP A O 1
ATOM 1594 N N . GLY A 1 213 ? 28.839 -50.980 -30.301 1.00 57.78 213 GLY A N 1
ATOM 1595 C CA . GLY A 1 213 ? 27.750 -51.709 -30.943 1.00 57.78 213 GLY A CA 1
ATOM 1596 C C . GLY A 1 213 ? 28.057 -51.807 -32.426 1.00 57.78 213 GLY A C 1
ATOM 1597 O O . GLY A 1 213 ? 27.974 -50.811 -33.137 1.00 57.78 213 GLY A O 1
ATOM 1598 N N . GLY A 1 214 ? 28.494 -52.990 -32.855 1.00 52.28 214 GLY A N 1
ATOM 1599 C CA . GLY A 1 214 ? 28.969 -53.262 -34.205 1.00 52.28 214 GLY A CA 1
ATOM 1600 C C . GLY A 1 214 ? 27.989 -52.863 -35.305 1.00 52.28 214 GLY A C 1
ATOM 1601 O O . GLY A 1 214 ? 26.775 -52.979 -35.165 1.00 52.28 214 GLY A O 1
ATOM 1602 N N . SER A 1 215 ? 28.556 -52.423 -36.423 1.00 57.97 215 SER A N 1
ATOM 1603 C CA . SER A 1 215 ? 27.864 -52.196 -37.682 1.00 57.97 215 SER A CA 1
ATOM 1604 C C . SER A 1 215 ? 27.256 -53.501 -38.212 1.00 57.97 215 SER A C 1
ATOM 1606 O O . SER A 1 215 ? 27.998 -54.434 -38.540 1.00 57.97 215 SER A O 1
ATOM 1608 N N . PRO A 1 216 ? 25.924 -53.597 -38.372 1.00 60.09 216 PRO A N 1
ATOM 1609 C CA . PRO A 1 216 ? 25.352 -54.617 -39.227 1.00 60.09 216 PRO A CA 1
ATOM 1610 C C . PRO A 1 216 ? 25.609 -54.211 -40.679 1.00 60.09 216 PRO A C 1
ATOM 1612 O O . PRO A 1 216 ? 25.313 -53.091 -41.098 1.00 60.09 216 PRO A O 1
ATOM 1615 N N . ARG A 1 217 ? 26.220 -55.143 -41.407 1.00 53.47 217 ARG A N 1
ATOM 1616 C CA . ARG A 1 217 ? 26.515 -55.107 -42.838 1.00 53.47 217 ARG A CA 1
ATOM 1617 C C . ARG A 1 217 ? 25.343 -54.558 -43.652 1.00 53.47 217 ARG A C 1
ATOM 1619 O O . ARG A 1 217 ? 24.223 -55.050 -43.555 1.00 53.47 217 ARG A O 1
ATOM 1626 N N . ALA A 1 218 ? 25.655 -53.583 -44.498 1.00 57.53 218 ALA A N 1
ATOM 1627 C CA . ALA A 1 218 ? 24.873 -53.258 -45.674 1.00 57.53 218 ALA A CA 1
ATOM 1628 C C . ALA A 1 218 ? 25.061 -54.396 -46.677 1.00 57.53 218 ALA A C 1
ATOM 1630 O O . ALA A 1 218 ? 26.042 -54.374 -47.398 1.00 57.53 218 ALA A O 1
ATOM 1631 N N . ASP A 1 219 ? 24.193 -55.401 -46.628 1.00 62.69 219 ASP A N 1
ATOM 1632 C CA . ASP A 1 219 ? 23.983 -56.407 -47.671 1.00 62.69 219 ASP A CA 1
ATOM 1633 C C . ASP A 1 219 ? 22.730 -57.197 -47.272 1.00 62.69 219 ASP A C 1
ATOM 1635 O O . ASP A 1 219 ? 22.818 -58.166 -46.528 1.00 62.69 219 ASP A O 1
ATOM 1639 N N . ASP A 1 220 ? 21.550 -56.740 -47.689 1.00 59.94 220 ASP A N 1
ATOM 1640 C CA . ASP A 1 220 ? 20.558 -57.668 -48.233 1.00 59.94 220 ASP A CA 1
ATOM 1641 C C . ASP A 1 220 ? 19.429 -56.922 -48.942 1.00 59.94 220 ASP A C 1
ATOM 1643 O O . ASP A 1 220 ? 18.664 -56.130 -48.389 1.00 59.94 220 ASP A O 1
ATOM 1647 N N . ALA A 1 221 ? 19.380 -57.198 -50.237 1.00 57.34 221 ALA A N 1
ATOM 1648 C CA . ALA A 1 221 ? 18.392 -56.759 -51.187 1.00 57.34 221 ALA A CA 1
ATOM 1649 C C . ALA A 1 221 ? 16.992 -57.286 -50.847 1.00 57.34 221 ALA A C 1
ATOM 1651 O O . ALA A 1 221 ? 16.839 -58.428 -50.416 1.00 57.34 221 ALA A O 1
ATOM 1652 N N . ARG A 1 222 ? 15.962 -56.519 -51.223 1.00 54.75 222 ARG A N 1
ATOM 1653 C CA . ARG A 1 222 ? 14.858 -57.040 -52.047 1.00 54.75 222 ARG A CA 1
ATOM 1654 C C . ARG A 1 222 ? 14.005 -55.915 -52.622 1.00 54.75 222 ARG A C 1
ATOM 1656 O O . ARG A 1 222 ? 13.215 -55.269 -51.948 1.00 54.75 222 ARG A O 1
ATOM 1663 N N . SER A 1 223 ? 14.184 -55.751 -53.924 1.00 65.44 223 SER A N 1
ATOM 1664 C CA . SER A 1 223 ? 13.261 -55.152 -54.874 1.00 65.44 223 SER A CA 1
ATOM 1665 C C . SER A 1 223 ? 11.963 -55.962 -54.988 1.00 65.44 223 SER A C 1
ATOM 1667 O O . SER A 1 223 ? 12.011 -57.148 -55.317 1.00 65.44 223 SER A O 1
ATOM 1669 N N . ALA A 1 224 ? 10.825 -55.299 -54.801 1.00 58.34 224 ALA A N 1
ATOM 1670 C CA . ALA A 1 224 ? 9.522 -55.566 -55.425 1.00 58.34 224 ALA A CA 1
ATOM 1671 C C . ALA A 1 224 ? 8.674 -54.308 -55.132 1.00 58.34 224 ALA A C 1
ATOM 1673 O O . ALA A 1 224 ? 8.546 -53.942 -53.974 1.00 58.34 224 ALA A O 1
ATOM 1674 N N . GLY A 1 225 ? 8.172 -53.494 -56.061 1.00 62.25 225 GLY A N 1
ATOM 1675 C CA . GLY A 1 225 ? 7.696 -53.765 -57.409 1.00 62.25 225 GLY A CA 1
ATOM 1676 C C . GLY A 1 225 ? 6.193 -54.051 -57.371 1.00 62.25 225 GLY A C 1
ATOM 1677 O O . GLY A 1 225 ? 5.844 -55.214 -57.224 1.00 62.25 225 GLY A O 1
ATOM 1678 N N . HIS A 1 226 ? 5.330 -53.031 -57.505 1.00 55.84 226 HIS A N 1
ATOM 1679 C CA . HIS A 1 226 ? 3.981 -53.140 -58.103 1.00 55.84 226 HIS A CA 1
ATOM 1680 C C . HIS A 1 226 ? 3.338 -51.748 -58.353 1.00 55.84 226 HIS A C 1
ATOM 1682 O O . HIS A 1 226 ? 3.833 -50.783 -57.774 1.00 55.84 226 HIS A O 1
ATOM 1688 N N . PRO A 1 227 ? 2.343 -51.599 -59.259 1.00 73.06 227 PRO A N 1
ATOM 1689 C CA . PRO A 1 227 ? 2.363 -50.606 -60.327 1.00 73.06 227 PRO A CA 1
ATOM 1690 C C . PRO A 1 227 ? 1.187 -49.614 -60.253 1.00 73.06 227 PRO A C 1
ATOM 1692 O O . PRO A 1 227 ? 0.344 -49.669 -59.360 1.00 73.06 227 PRO A O 1
ATOM 1695 N N . ASP A 1 228 ? 1.173 -48.732 -61.245 1.00 65.50 228 ASP A N 1
ATOM 1696 C CA . ASP A 1 228 ? 0.151 -47.749 -61.597 1.00 65.50 228 ASP A CA 1
ATOM 1697 C C . ASP A 1 228 ? -1.305 -48.229 -61.468 1.00 65.50 228 ASP A C 1
ATOM 1699 O O . ASP A 1 228 ? -1.660 -49.279 -62.012 1.00 65.50 228 ASP A O 1
ATOM 1703 N N . VAL A 1 229 ? -2.141 -47.377 -60.855 1.00 63.50 229 VAL A N 1
ATOM 1704 C CA . VAL A 1 229 ? -3.434 -46.893 -61.390 1.00 63.50 229 VAL A CA 1
ATOM 1705 C C . VAL A 1 229 ? -3.617 -45.440 -60.959 1.00 63.50 229 VAL A C 1
ATOM 1707 O O . VAL A 1 229 ? -3.410 -45.164 -59.755 1.00 63.50 229 VAL A O 1
#

pLDDT: mean 83.85, std 14.48, range [41.69, 96.31]

Secondary structure (DSSP, 8-state):
-PPPEEEEEEEETTEEE--EEEEEEE--EEEEEE--TT-SS-SEEEEEEE--EEEEEES-HHHHHHHHTTT-EEE-TTSSS--EEEEEEEBPGGG-B--SS-EEEEEE-SEEEEEEEEEEESSSSPPEEEEEEEE---SSS-SEEEEEEEPPS--------------EEETTEEE----EEEEE---------------SS---S--------PPP-S-----------

Nearest PDB structures (foldseek):
  8xkn-assembly1_C  TM=6.163E-01  e=3.392E-04  Bacillus halotolerans
  8r5g-assembly1_C  TM=5.565E-01  e=9.889E-03  Staphylococcus phage 812
  8vhx-assembly1_H  TM=6.166E-01  e=2.692E-02  Chivirus chi
  9d9l-assembly1_L  TM=5.298E-01  e=2.422E-02  Mycobacterium phage Bxb1
  9d94-assembly1_Jk  TM=4.765E-01  e=7.722E-02  Mycobacterium phage Bxb1

Foldseek 3Di:
DDWDWDWAWKDWPQQIAGAWPDKDKDFQWDKDFDDDDPDPHGPDIDTPDTKMKMKIKHLRVCSVCVVQPLPWDWAACPDPGVWMKTKIWIADPPRHTDDAQATKIKTFHGWTKHWFKWKAFAPDDFTMIMMMTIFDDPPPDDRIDMDGRHDDDPPDPDPPDTDHDQWDDDPNDTDGDDGIDMDGSPDDDDPPPPPPVVVPPPPDPDDPDDPPDDDDDPDDDDDDDDDDD

Sequence (229 aa):
MANAYTLYAIAVGTDVIKQISSCRIDPGIQEMLVSGDSSLDNEHASLQTQEPIVRFTTTAITAALDLLGVGGLVIDEAGESNGVDLYFRRRAMGAGIADGDSHVKLTVNLGLMYPRILNVTHGGDPASIDGELACIYDGTNYPIVIAKNQALADLSPAINEVYTIGPWWVNDVRIALVQDLTVDFGLQTQAVHGRACQIRGCRRADQSPGVWGGSPRADDARSAGHPDV

Radius of gyration: 29.52 Å; Cα contacts (8 Å, |Δi|>4): 442; chains: 1; bounding box: 60×83×91 Å

Solvent-accessible surface area (backbone atoms only — not comparable to full-atom values): 13915 Å² total; per-residue (Å²): 133,87,84,50,69,43,72,48,37,40,34,44,69,90,50,65,36,46,63,47,78,47,74,49,78,43,65,49,72,40,75,44,76,43,61,55,97,86,52,96,54,66,76,40,78,46,78,73,49,64,50,30,37,39,38,37,31,26,34,34,53,65,56,43,43,71,68,23,41,90,86,32,33,74,31,32,63,90,56,91,32,58,19,39,39,38,33,27,44,31,51,32,84,88,86,39,68,57,72,71,54,62,18,38,33,39,37,30,39,27,33,43,34,31,55,43,41,39,43,32,30,49,96,62,64,70,22,36,34,34,35,39,34,44,32,38,66,78,86,84,56,67,33,67,42,80,43,70,55,30,70,72,83,77,88,70,94,62,88,85,58,77,47,66,59,67,68,44,70,59,94,86,43,75,44,79,80,60,57,70,48,76,47,71,61,81,72,76,92,74,87,76,78,71,73,75,70,71,80,83,65,85,70,71,95,72,78,81,79,81,75,90,68,81,82,79,76,95,78,82,89,80,93,78,89,85,82,92,132

Mean predicted aligned error: 11.43 Å